Protein AF-A0A6P7GPE1-F1 (afdb_monomer_lite)

InterPro domains:
  IPR027389 Beta-1,4-mannosyltransferase Bre-3/Egh [PTHR16779] (2-196)

Sequence (212 aa):
MISGTVKHVIHCVCLIGLIVLSQMFMVVPDNFTEDWTECDTARLIIFWIAKLATFGTIPQLSFIFLGMLLYNSFSENVAPKGPFPLAPFICFRVVTRGDFPQLVQNTVKRNLETCLSAGLKSFCFDIVTDKLINITPSGQVRETVVPSTYKTKTGVLYKGRALQYCLEEDVNFLEDDTWIVHLDEETVLTESSINGKYKNIIRGLSRNFVTF

Secondary structure (DSSP, 8-state):
---HHHHHHHHHHHHHHHHHHHHHHT---S-----GGG--HHHHHHHHHHHHHHHTHHHHHHHHHHHHHH-----------S-GGGPPPEEEEEEE-SS-HHHHHHHHHHHHHHHHHTT--SEEEEEEESS------BTTEEEEE--TT---TT---HHHHHHHHTTSTTT----TTPEEEEEETT----HHHHHHHHHHHHTT---S-EE-

Structure (mmCIF, N/CA/C/O backbone):
data_AF-A0A6P7GPE1-F1
#
_entry.id   AF-A0A6P7GPE1-F1
#
loop_
_atom_site.group_PDB
_atom_site.id
_atom_site.type_symbol
_atom_site.label_atom_id
_atom_site.label_alt_id
_atom_site.label_comp_id
_atom_site.label_asym_id
_atom_site.label_entity_id
_atom_site.label_seq_id
_atom_site.pdbx_PDB_ins_code
_atom_site.Cartn_x
_atom_site.Cartn_y
_atom_site.Cartn_z
_atom_site.occupancy
_atom_site.B_iso_or_equiv
_atom_site.auth_seq_id
_atom_site.auth_comp_id
_atom_site.auth_asym_id
_atom_site.auth_atom_id
_atom_site.pdbx_PDB_model_num
ATOM 1 N N . MET A 1 1 ? 1.514 21.024 -16.807 1.00 61.56 1 MET A N 1
ATOM 2 C CA . MET A 1 1 ? 2.116 19.723 -16.432 1.00 61.56 1 MET A CA 1
ATOM 3 C C . MET A 1 1 ? 2.483 18.982 -17.707 1.00 61.56 1 MET A C 1
ATOM 5 O O . MET A 1 1 ? 1.675 18.971 -18.622 1.00 61.56 1 MET A O 1
ATOM 9 N N . ILE A 1 2 ? 3.692 18.423 -17.797 1.00 74.06 2 ILE A N 1
ATOM 10 C CA . ILE A 1 2 ? 4.133 17.633 -18.960 1.00 74.06 2 ILE A CA 1
ATOM 11 C C . ILE A 1 2 ? 3.362 16.302 -18.972 1.00 74.06 2 ILE A C 1
ATOM 13 O O . ILE A 1 2 ? 3.283 15.651 -17.926 1.00 74.06 2 ILE A O 1
ATOM 17 N N . SER A 1 3 ? 2.804 15.921 -20.127 1.00 80.50 3 SER A N 1
ATOM 18 C CA . SER A 1 3 ? 2.063 14.662 -20.313 1.00 80.50 3 SER A CA 1
ATOM 19 C C . SER A 1 3 ? 2.926 13.440 -19.980 1.00 80.50 3 SER A C 1
ATOM 21 O O . SER A 1 3 ? 4.144 13.452 -20.186 1.00 80.50 3 SER A O 1
ATOM 23 N N . GLY A 1 4 ? 2.295 12.374 -19.480 1.00 79.06 4 GLY A N 1
ATOM 24 C CA . GLY A 1 4 ? 2.967 11.113 -19.147 1.00 79.06 4 GLY A CA 1
ATOM 25 C C . GLY A 1 4 ? 3.740 10.527 -20.331 1.00 79.06 4 GLY A C 1
ATOM 26 O O . GLY A 1 4 ? 4.890 10.119 -20.184 1.00 79.06 4 GLY A O 1
ATOM 27 N N . THR A 1 5 ? 3.170 10.612 -21.534 1.00 80.56 5 THR A N 1
ATOM 28 C CA . THR A 1 5 ? 3.813 10.164 -22.779 1.00 80.56 5 THR A CA 1
ATOM 29 C C . THR A 1 5 ? 5.104 10.928 -23.064 1.00 80.56 5 THR A C 1
ATOM 31 O O . THR A 1 5 ? 6.107 10.331 -23.439 1.00 80.56 5 THR A O 1
ATOM 34 N N . VAL A 1 6 ? 5.121 12.243 -22.830 1.00 84.38 6 VAL A N 1
ATOM 35 C CA . VAL A 1 6 ? 6.317 13.071 -23.056 1.00 84.38 6 VAL A CA 1
ATOM 36 C C . VAL A 1 6 ? 7.413 12.727 -22.045 1.00 84.38 6 VAL A C 1
ATOM 38 O O . VAL A 1 6 ? 8.576 12.618 -22.421 1.00 84.38 6 VAL A O 1
ATOM 41 N N . LYS A 1 7 ? 7.056 12.483 -20.777 1.00 84.69 7 LYS A N 1
ATOM 42 C CA . LYS A 1 7 ? 8.015 12.026 -19.754 1.00 84.69 7 LYS A CA 1
ATOM 43 C C . LYS A 1 7 ? 8.623 10.670 -20.108 1.00 84.69 7 LYS A C 1
ATOM 45 O O . LYS A 1 7 ? 9.827 10.489 -19.960 1.00 84.69 7 LYS A O 1
ATOM 50 N N . HIS A 1 8 ? 7.803 9.751 -20.613 1.00 84.62 8 HIS A N 1
ATOM 51 C CA . HIS A 1 8 ? 8.259 8.443 -21.066 1.00 84.62 8 HIS A CA 1
ATOM 52 C C . HIS A 1 8 ? 9.228 8.551 -22.249 1.00 84.62 8 HIS A C 1
ATOM 54 O O . HIS A 1 8 ? 10.311 7.979 -22.197 1.00 84.62 8 HIS A O 1
ATOM 60 N N . VAL A 1 9 ? 8.901 9.362 -23.261 1.00 86.62 9 VAL A N 1
ATOM 61 C CA . VAL A 1 9 ? 9.796 9.607 -24.405 1.00 86.62 9 VAL A CA 1
ATOM 62 C C . VAL A 1 9 ? 11.136 10.184 -23.943 1.00 86.62 9 VAL A C 1
ATOM 64 O O . VAL A 1 9 ? 12.180 9.692 -24.361 1.00 86.62 9 VAL A O 1
ATOM 67 N N . ILE A 1 10 ? 11.128 11.170 -23.039 1.00 87.75 10 ILE A N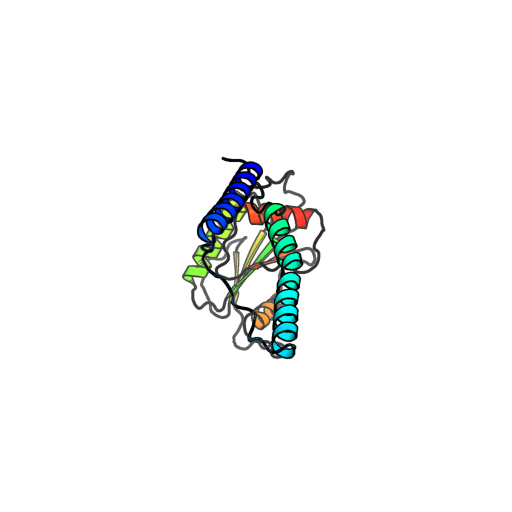 1
ATOM 68 C CA . ILE A 1 10 ? 12.362 11.738 -22.471 1.00 87.75 10 ILE A CA 1
ATOM 69 C C . ILE A 1 10 ? 13.174 10.657 -21.745 1.00 87.75 10 ILE A C 1
ATOM 71 O O . ILE A 1 10 ? 14.375 10.546 -21.973 1.00 87.75 10 ILE A O 1
ATOM 75 N N . HIS A 1 11 ? 12.529 9.827 -20.920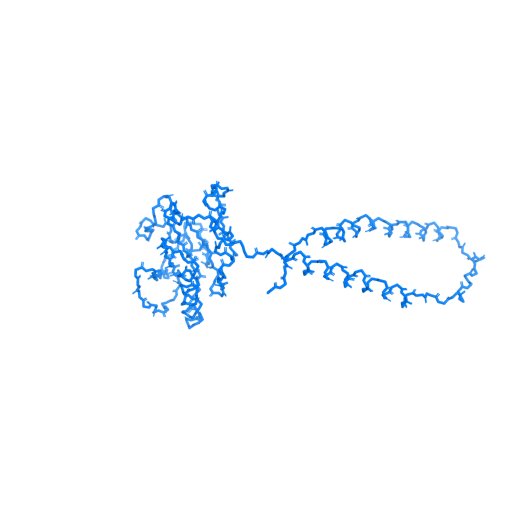 1.00 85.38 11 HIS A N 1
ATOM 76 C CA . HIS A 1 11 ? 13.185 8.719 -20.223 1.00 85.38 11 HIS A CA 1
ATOM 77 C C . HIS A 1 11 ? 13.844 7.730 -21.200 1.00 85.38 11 HIS A C 1
ATOM 79 O O . HIS A 1 11 ? 15.012 7.383 -21.026 1.00 85.38 11 HIS A O 1
ATOM 85 N N . CYS A 1 12 ? 13.136 7.323 -22.258 1.00 86.50 12 CYS A N 1
ATOM 86 C CA . CYS A 1 12 ? 13.673 6.443 -23.298 1.00 86.50 12 CYS A CA 1
ATOM 87 C C . CYS A 1 12 ? 14.873 7.072 -24.022 1.00 86.50 12 CYS A C 1
ATOM 89 O O . CYS A 1 12 ? 15.888 6.405 -24.212 1.00 86.50 12 CYS A O 1
ATOM 91 N N . VAL A 1 13 ? 14.790 8.358 -24.383 1.00 88.25 13 VAL A N 1
ATOM 92 C CA . VAL A 1 13 ? 15.887 9.089 -25.041 1.00 88.25 13 VAL A CA 1
ATOM 93 C C . VAL A 1 13 ? 17.116 9.181 -24.132 1.00 88.25 13 VAL A C 1
ATOM 95 O O . VAL A 1 13 ? 18.227 8.914 -24.587 1.00 88.25 13 VAL A O 1
ATOM 98 N N . CYS A 1 14 ? 16.939 9.489 -22.845 1.00 85.69 14 CYS A N 1
ATOM 99 C CA . CYS A 1 14 ? 18.036 9.522 -21.876 1.00 85.69 14 CYS A CA 1
ATOM 100 C C . CYS A 1 14 ? 18.690 8.146 -21.688 1.00 85.69 14 CYS A C 1
ATOM 102 O O . CYS A 1 14 ? 19.916 8.061 -21.647 1.00 85.69 14 CYS A O 1
ATOM 104 N N . LEU A 1 15 ? 17.895 7.072 -21.608 1.00 82.81 15 LEU A N 1
ATOM 105 C CA . LEU A 1 15 ? 18.404 5.706 -21.476 1.00 82.81 15 LEU A CA 1
ATOM 106 C C . LEU A 1 15 ? 19.235 5.294 -22.699 1.00 82.81 15 LEU A C 1
ATOM 108 O O . LEU A 1 15 ? 20.341 4.781 -22.544 1.00 82.81 15 LEU A O 1
ATOM 112 N N . ILE A 1 16 ? 18.736 5.562 -23.910 1.00 84.56 16 ILE A N 1
ATOM 113 C CA . ILE A 1 16 ? 19.471 5.299 -25.156 1.00 84.56 16 ILE A CA 1
ATOM 114 C C . ILE A 1 16 ? 20.762 6.126 -25.197 1.00 84.56 16 ILE A C 1
ATOM 116 O O . ILE A 1 16 ? 21.820 5.589 -25.515 1.00 84.56 16 ILE A O 1
ATOM 120 N N . GLY A 1 17 ? 20.704 7.405 -24.817 1.00 83.75 17 GLY A N 1
ATOM 121 C CA . GLY A 1 17 ? 21.880 8.274 -24.746 1.00 83.75 17 GLY A CA 1
ATOM 122 C C . GLY A 1 17 ? 22.952 7.762 -23.779 1.00 83.75 17 GLY A C 1
ATOM 123 O O . GLY A 1 17 ? 24.130 7.753 -24.128 1.00 83.75 17 GLY A O 1
ATOM 124 N N . LEU A 1 18 ? 22.557 7.272 -22.598 1.00 81.12 18 LEU A N 1
ATOM 125 C CA . LEU A 1 18 ? 23.473 6.672 -21.622 1.00 81.12 18 LEU A CA 1
ATOM 126 C C . LEU A 1 18 ? 24.144 5.403 -22.168 1.00 81.12 18 LEU A C 1
ATOM 128 O O . LEU A 1 18 ? 25.337 5.198 -21.945 1.00 81.12 18 LEU A O 1
ATOM 132 N N . ILE A 1 19 ? 23.394 4.567 -22.895 1.00 80.75 19 ILE A N 1
ATOM 133 C CA . ILE A 1 19 ? 23.932 3.365 -23.545 1.00 80.75 19 ILE A CA 1
ATOM 134 C C . ILE A 1 19 ? 24.941 3.751 -24.629 1.00 80.75 19 ILE A C 1
ATOM 136 O O . ILE A 1 19 ? 26.033 3.198 -24.665 1.00 80.75 19 ILE A O 1
ATOM 140 N N . VAL A 1 20 ? 24.625 4.722 -25.489 1.00 80.94 20 VAL A N 1
ATOM 141 C CA . VAL A 1 20 ? 25.562 5.186 -26.527 1.00 80.94 20 VAL A CA 1
ATOM 142 C C . VAL A 1 20 ? 26.833 5.759 -25.897 1.00 80.94 20 VAL A C 1
ATOM 144 O O . VAL A 1 20 ? 27.935 5.417 -26.321 1.00 80.94 20 VAL A O 1
ATOM 147 N N . LEU A 1 21 ? 26.696 6.570 -24.845 1.00 78.88 21 LEU A N 1
ATOM 148 C CA . LEU A 1 21 ? 27.832 7.142 -24.126 1.00 78.88 21 LEU A CA 1
ATOM 149 C C . LEU A 1 21 ? 28.728 6.052 -23.523 1.00 78.88 21 LEU A C 1
ATOM 151 O O . LEU A 1 21 ? 29.945 6.116 -23.673 1.00 78.88 21 LEU A O 1
ATOM 155 N N . SER A 1 22 ? 28.150 5.031 -22.881 1.00 74.00 22 SER A N 1
ATOM 156 C CA . SER A 1 22 ? 28.932 3.940 -22.287 1.00 74.00 22 SER A CA 1
ATOM 157 C C . SER A 1 22 ? 29.669 3.100 -23.334 1.00 74.00 22 SER A C 1
ATOM 159 O O . SER A 1 22 ? 30.803 2.695 -23.083 1.00 74.00 22 SER A O 1
ATOM 161 N N . GLN A 1 23 ? 29.092 2.909 -24.527 1.00 74.19 23 GLN A N 1
ATOM 162 C CA . GLN A 1 23 ? 29.771 2.248 -25.648 1.00 74.19 23 GLN A CA 1
ATOM 163 C C . GLN A 1 23 ? 30.963 3.065 -26.166 1.00 74.19 23 GLN A C 1
ATOM 165 O O . GLN A 1 23 ? 32.010 2.492 -26.453 1.00 74.19 23 GLN A O 1
ATOM 170 N N . MET A 1 24 ? 30.856 4.398 -26.221 1.00 69.81 24 MET A N 1
ATOM 171 C CA . MET A 1 24 ? 31.977 5.259 -26.629 1.00 69.81 24 MET A CA 1
ATOM 172 C C . MET A 1 24 ? 33.166 5.197 -25.659 1.00 69.81 24 MET A C 1
ATOM 174 O O . MET A 1 24 ? 34.308 5.327 -26.090 1.00 69.81 24 MET A O 1
ATOM 178 N N . PHE A 1 25 ? 32.920 4.968 -24.365 1.00 65.50 25 PHE A N 1
ATOM 179 C CA . PHE A 1 25 ? 33.979 4.775 -23.363 1.00 65.50 25 PHE A CA 1
ATOM 180 C C . PHE A 1 25 ? 34.545 3.345 -23.327 1.00 65.50 25 PHE A C 1
ATOM 182 O O . PHE A 1 25 ? 35.626 3.140 -22.783 1.00 65.50 25 PHE A O 1
ATOM 189 N N . MET A 1 26 ? 33.844 2.368 -23.909 1.00 59.62 26 MET A N 1
ATOM 190 C CA . MET A 1 26 ? 34.246 0.954 -23.978 1.00 59.62 26 MET A CA 1
ATOM 191 C C . MET A 1 26 ? 35.057 0.607 -25.239 1.00 59.62 26 MET A C 1
ATOM 193 O O . MET A 1 26 ? 35.279 -0.571 -25.516 1.00 59.62 26 MET A O 1
ATOM 197 N N . VAL A 1 27 ? 35.522 1.602 -26.003 1.00 61.62 27 VAL A N 1
ATOM 198 C CA . VAL A 1 27 ? 36.424 1.375 -27.142 1.00 61.62 27 VAL A CA 1
ATOM 199 C C . VAL A 1 27 ? 37.759 0.845 -26.617 1.00 61.62 27 VAL A C 1
ATOM 201 O O . VAL A 1 27 ? 38.579 1.581 -26.068 1.00 61.62 27 VAL A O 1
ATOM 204 N N . VAL A 1 28 ? 37.949 -0.464 -26.760 1.00 58.03 28 VAL A N 1
ATOM 205 C CA . VAL A 1 28 ? 39.207 -1.151 -26.467 1.00 58.03 28 VAL A CA 1
ATOM 206 C C . VAL A 1 28 ? 40.258 -0.656 -27.470 1.00 58.03 28 VAL A C 1
ATOM 208 O O . VAL A 1 28 ? 39.977 -0.655 -28.667 1.00 58.03 28 VAL A O 1
ATOM 211 N N . PRO A 1 29 ? 41.454 -0.224 -27.032 1.00 61.62 29 PRO A N 1
ATOM 212 C CA . PRO A 1 29 ? 42.538 0.113 -27.949 1.00 61.62 29 PRO A CA 1
ATOM 213 C C . PRO A 1 29 ? 42.917 -1.101 -28.813 1.00 61.62 29 PRO A C 1
ATOM 215 O O . PRO A 1 29 ? 43.158 -2.176 -28.265 1.00 61.62 29 PRO A O 1
ATOM 218 N N . ASP A 1 30 ? 43.055 -0.914 -30.129 1.00 60.25 30 ASP A N 1
ATOM 219 C CA . ASP A 1 30 ? 43.387 -1.944 -31.142 1.00 60.25 30 ASP A CA 1
ATOM 220 C C . ASP A 1 30 ? 44.758 -2.641 -30.953 1.00 60.25 30 ASP A C 1
ATOM 222 O O . ASP A 1 30 ? 45.192 -3.438 -31.782 1.00 60.25 30 ASP A O 1
ATOM 226 N N . ASN A 1 31 ? 45.468 -2.374 -29.856 1.00 56.84 31 ASN A N 1
ATOM 227 C CA . ASN A 1 31 ? 46.859 -2.783 -29.654 1.00 56.84 31 ASN A CA 1
ATOM 228 C C . ASN A 1 31 ? 47.015 -4.171 -29.009 1.00 56.84 31 ASN A C 1
ATOM 230 O O . ASN A 1 31 ? 48.078 -4.478 -28.471 1.00 56.84 31 ASN A O 1
ATOM 234 N N . PHE A 1 32 ? 45.979 -5.010 -29.035 1.00 54.84 32 PHE A N 1
ATOM 235 C CA . PHE A 1 32 ? 46.040 -6.362 -28.485 1.00 54.84 32 PHE A CA 1
ATOM 236 C C . PHE A 1 32 ? 46.228 -7.382 -29.615 1.00 54.84 32 PHE A C 1
ATOM 238 O O . PHE A 1 32 ? 45.277 -7.945 -30.150 1.00 54.84 32 PHE A O 1
ATOM 245 N N . THR A 1 33 ? 47.481 -7.609 -30.008 1.00 59.28 33 THR A N 1
ATOM 246 C CA . THR A 1 33 ? 47.850 -8.747 -30.856 1.00 59.28 33 THR A CA 1
ATOM 247 C C . THR A 1 33 ? 47.986 -9.981 -29.967 1.00 59.28 33 THR A C 1
ATOM 249 O O . THR A 1 33 ? 49.023 -10.178 -29.334 1.00 59.28 33 THR A O 1
ATOM 252 N N . GLU A 1 34 ? 46.927 -10.785 -29.869 1.00 60.03 34 GLU A N 1
ATOM 253 C CA . GLU A 1 34 ? 47.007 -12.111 -29.244 1.00 60.03 34 GLU A CA 1
ATOM 254 C C . GLU A 1 34 ? 47.863 -13.029 -30.127 1.00 60.03 34 GLU A C 1
ATOM 256 O O . GLU A 1 34 ? 47.528 -13.290 -31.284 1.00 60.03 34 GLU A O 1
ATOM 261 N N . ASP A 1 35 ? 48.991 -13.496 -29.592 1.00 62.47 35 ASP A N 1
ATOM 262 C CA . ASP A 1 35 ? 49.848 -14.485 -30.242 1.00 62.47 35 ASP A CA 1
ATOM 263 C C . ASP A 1 35 ? 49.287 -15.886 -29.937 1.00 62.47 35 ASP A C 1
ATOM 265 O O . ASP A 1 35 ? 49.477 -16.456 -28.863 1.00 62.47 35 ASP A O 1
ATOM 269 N N . TRP A 1 36 ? 48.481 -16.413 -30.860 1.00 60.69 36 TRP A N 1
ATOM 270 C CA . TRP A 1 36 ? 47.692 -17.645 -30.683 1.00 60.69 36 TRP A CA 1
ATOM 271 C C . TRP A 1 36 ? 48.498 -18.942 -30.832 1.00 60.69 36 TRP A C 1
ATOM 273 O O . TRP A 1 36 ? 47.935 -20.037 -30.794 1.00 60.69 36 TRP A O 1
ATOM 283 N N . THR A 1 37 ? 49.807 -18.831 -31.039 1.00 62.50 37 THR A N 1
ATOM 284 C CA . THR A 1 37 ? 50.669 -19.927 -31.492 1.00 62.50 37 THR A CA 1
ATOM 285 C C . THR A 1 37 ? 51.031 -20.937 -30.393 1.00 62.50 37 THR A C 1
ATOM 287 O O . THR A 1 37 ? 51.449 -22.047 -30.713 1.00 62.50 37 THR A O 1
ATOM 290 N N . GLU A 1 38 ? 50.780 -20.622 -29.115 1.00 64.31 38 GLU A N 1
ATOM 291 C CA . GLU A 1 38 ? 51.135 -21.474 -27.961 1.00 64.31 38 GLU A CA 1
ATOM 292 C C . GLU A 1 38 ? 49.938 -22.144 -27.248 1.00 64.31 38 GLU A C 1
ATOM 294 O O . GLU A 1 38 ? 50.106 -22.812 -26.223 1.00 64.31 38 GLU A O 1
ATOM 299 N N . CYS A 1 39 ? 48.705 -21.986 -27.744 1.00 62.56 39 CYS A N 1
ATOM 300 C CA . CYS A 1 39 ? 47.517 -22.460 -27.024 1.00 62.56 39 CYS A CA 1
ATOM 301 C C . CYS A 1 39 ? 47.152 -23.927 -27.314 1.00 62.56 39 CYS A C 1
ATOM 303 O O . CYS A 1 39 ? 46.840 -24.308 -28.439 1.00 62.56 39 CYS A O 1
ATOM 305 N N . ASP A 1 40 ? 47.089 -24.736 -26.252 1.00 77.94 40 ASP A N 1
ATOM 306 C CA . ASP A 1 40 ? 46.553 -26.101 -26.272 1.00 77.94 40 ASP A CA 1
ATOM 307 C C . ASP A 1 40 ? 45.087 -26.131 -26.760 1.00 77.94 40 ASP A C 1
ATOM 309 O O . ASP A 1 40 ? 44.240 -25.348 -26.316 1.00 77.94 40 ASP A O 1
ATOM 313 N N . TH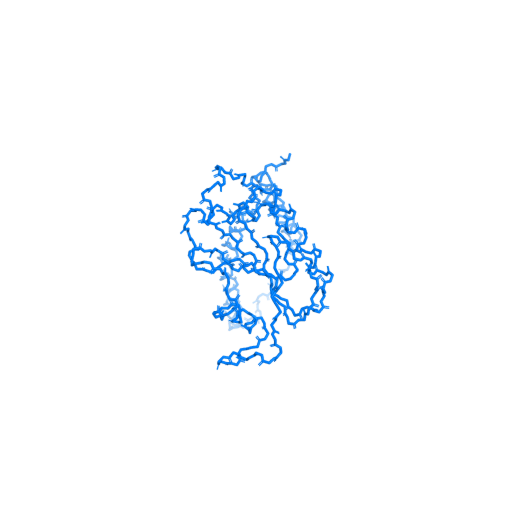R A 1 41 ? 44.770 -27.070 -27.659 1.00 80.38 41 THR A N 1
ATOM 314 C CA . THR A 1 41 ? 43.475 -27.160 -28.362 1.00 80.38 41 THR A CA 1
ATOM 315 C C . THR A 1 41 ? 42.304 -27.297 -27.385 1.00 80.38 41 THR A C 1
ATOM 317 O O . THR A 1 41 ? 41.238 -26.715 -27.594 1.00 80.38 41 THR A O 1
ATOM 320 N N . ALA A 1 42 ? 42.501 -28.012 -26.273 1.00 81.69 42 ALA A N 1
ATOM 321 C CA . ALA A 1 42 ? 41.474 -28.188 -25.248 1.00 81.69 42 ALA A CA 1
ATOM 322 C C . ALA A 1 42 ? 41.104 -26.866 -24.553 1.00 81.69 42 ALA A C 1
ATOM 324 O O . ALA A 1 42 ? 39.924 -26.592 -24.318 1.00 81.69 42 ALA A O 1
ATOM 325 N N . ARG A 1 43 ? 42.094 -26.009 -24.271 1.00 74.44 43 ARG A N 1
ATOM 326 C CA . ARG A 1 43 ? 41.868 -24.686 -23.666 1.00 74.44 43 ARG A CA 1
ATOM 327 C C . ARG A 1 43 ? 41.111 -23.767 -24.617 1.00 74.44 43 ARG A C 1
ATOM 329 O O . ARG A 1 43 ? 40.213 -23.055 -24.175 1.00 74.44 43 ARG A O 1
ATOM 336 N N . LEU A 1 44 ? 41.416 -23.841 -25.914 1.00 79.62 44 LEU A N 1
ATOM 337 C CA . LEU A 1 44 ? 40.715 -23.081 -26.947 1.00 79.62 44 LEU A CA 1
ATOM 338 C C . LEU A 1 44 ? 39.226 -23.461 -27.002 1.00 79.62 44 LEU A C 1
ATOM 340 O O . LEU A 1 44 ? 38.363 -22.587 -27.003 1.00 79.62 44 LEU A O 1
ATOM 344 N N . ILE A 1 45 ? 38.911 -24.759 -26.977 1.00 83.62 45 ILE A N 1
ATOM 345 C CA . ILE A 1 45 ? 37.523 -25.250 -26.989 1.00 83.62 45 ILE A CA 1
ATOM 346 C C . ILE A 1 45 ? 36.760 -24.773 -25.745 1.00 83.62 45 ILE A C 1
ATOM 348 O O . ILE A 1 45 ? 35.650 -24.254 -25.869 1.00 83.62 45 ILE A O 1
ATOM 352 N N . ILE A 1 46 ? 37.356 -24.893 -24.553 1.00 81.44 46 ILE A N 1
ATOM 353 C CA . ILE A 1 46 ? 36.743 -24.427 -23.297 1.00 81.44 46 ILE A CA 1
ATOM 354 C C . ILE A 1 46 ? 36.486 -22.916 -23.346 1.00 81.44 46 ILE A C 1
ATOM 356 O O . ILE A 1 46 ? 35.403 -22.462 -22.974 1.00 81.44 46 ILE A O 1
ATOM 360 N N . PHE A 1 47 ? 37.447 -22.139 -23.849 1.00 77.31 47 PHE A N 1
ATOM 361 C CA . PHE A 1 47 ? 37.310 -20.695 -24.016 1.00 77.31 47 PHE A CA 1
ATOM 362 C C . PHE A 1 47 ? 36.161 -20.323 -24.965 1.00 77.31 47 PHE A C 1
ATOM 364 O O . PHE A 1 47 ? 35.355 -19.450 -24.641 1.00 77.31 47 PHE A O 1
ATOM 371 N N . TRP A 1 48 ? 36.028 -21.010 -26.103 1.00 78.44 48 TRP A N 1
ATOM 372 C CA . TRP A 1 48 ? 34.936 -20.771 -27.051 1.00 78.44 48 TRP A CA 1
ATOM 373 C C . TRP A 1 48 ? 33.565 -21.153 -26.490 1.00 78.44 48 TRP A C 1
ATOM 375 O O . TRP A 1 48 ? 32.601 -20.424 -26.712 1.00 78.44 48 TRP A O 1
ATOM 385 N N . ILE A 1 49 ? 33.468 -22.236 -25.714 1.00 82.62 49 ILE A N 1
ATOM 386 C CA . ILE A 1 49 ? 32.228 -22.610 -25.016 1.00 82.62 49 ILE A CA 1
ATOM 387 C C . ILE A 1 49 ? 31.862 -21.554 -23.965 1.00 82.62 49 ILE A C 1
ATOM 389 O O . ILE A 1 49 ? 30.709 -21.126 -23.902 1.00 82.62 49 ILE A O 1
ATOM 393 N N . ALA A 1 50 ? 32.836 -21.082 -23.180 1.00 74.25 50 ALA A N 1
ATOM 394 C CA . ALA A 1 50 ? 32.625 -20.015 -22.204 1.00 74.25 50 ALA A CA 1
ATOM 395 C C . ALA A 1 50 ? 32.183 -18.702 -22.877 1.00 74.25 50 ALA A C 1
ATOM 397 O O . ALA A 1 50 ? 31.261 -18.049 -22.390 1.00 74.25 50 ALA A O 1
ATOM 398 N N . LYS A 1 51 ? 32.765 -18.347 -24.033 1.00 75.50 51 LYS A N 1
ATOM 399 C CA . LYS A 1 51 ? 32.299 -17.219 -24.857 1.00 75.50 51 LYS A CA 1
ATOM 400 C C . LYS A 1 51 ? 30.902 -17.446 -25.426 1.00 75.50 51 LYS A C 1
ATOM 402 O O . LYS A 1 51 ? 30.121 -16.510 -25.470 1.00 75.50 51 LYS A O 1
ATOM 407 N N . LEU A 1 52 ? 30.550 -18.658 -25.849 1.00 75.88 52 LEU A N 1
ATOM 408 C CA . LEU A 1 52 ? 29.208 -18.935 -26.367 1.00 75.88 52 LEU A CA 1
ATOM 409 C C . LEU A 1 52 ? 28.141 -18.813 -25.268 1.00 75.88 52 LEU A C 1
ATOM 411 O O . LEU A 1 52 ? 27.050 -18.302 -25.517 1.00 75.88 52 LEU A O 1
ATOM 415 N N . ALA A 1 53 ? 28.471 -19.214 -24.037 1.00 74.75 53 ALA A N 1
ATOM 416 C CA . ALA A 1 53 ? 27.579 -19.098 -22.887 1.00 74.75 53 ALA A CA 1
ATOM 417 C C . ALA A 1 53 ? 27.195 -17.640 -22.574 1.00 74.75 53 ALA A C 1
ATOM 419 O O . ALA A 1 53 ? 26.069 -17.387 -22.143 1.00 74.75 53 ALA A O 1
ATOM 420 N N . THR A 1 54 ? 28.070 -16.662 -22.849 1.00 72.75 54 THR A N 1
ATOM 421 C CA . THR A 1 54 ? 27.736 -15.242 -22.644 1.00 72.75 54 THR A CA 1
ATOM 422 C C . THR A 1 54 ? 26.688 -14.738 -23.639 1.00 72.75 54 THR A C 1
ATOM 424 O O . THR A 1 54 ? 25.846 -13.927 -23.251 1.00 72.75 54 THR A O 1
ATOM 427 N N . PHE A 1 55 ? 26.624 -15.276 -24.865 1.00 76.88 55 PHE A N 1
ATOM 428 C CA . PHE A 1 55 ? 25.554 -14.950 -25.823 1.00 76.88 55 PHE A CA 1
ATOM 429 C C . PHE A 1 55 ? 24.161 -15.376 -25.333 1.00 76.88 55 PHE A C 1
ATOM 431 O O . PHE A 1 55 ? 23.172 -14.740 -25.696 1.00 76.88 55 PHE A O 1
ATOM 438 N N . GLY A 1 56 ? 24.065 -16.380 -24.452 1.00 77.19 56 GLY A N 1
ATOM 439 C CA . GLY A 1 56 ? 22.798 -16.795 -23.837 1.00 77.19 56 GLY A CA 1
ATOM 440 C C . GLY A 1 56 ? 22.124 -15.696 -23.003 1.00 77.19 56 GLY A C 1
ATOM 441 O O . GLY A 1 56 ? 20.907 -15.706 -22.838 1.00 77.19 56 GLY A O 1
ATOM 442 N N . THR A 1 57 ? 22.890 -14.706 -22.531 1.00 79.69 57 THR A N 1
ATOM 443 C CA . THR A 1 57 ? 22.360 -13.554 -21.778 1.00 79.69 57 THR A CA 1
ATOM 444 C C . THR A 1 57 ? 21.755 -12.467 -22.668 1.00 79.69 57 THR A C 1
ATOM 446 O O . THR A 1 57 ? 20.954 -11.660 -22.192 1.00 79.69 57 THR A O 1
ATOM 449 N N . ILE A 1 58 ? 22.070 -12.452 -23.968 1.00 82.06 58 ILE A N 1
ATOM 450 C CA . ILE A 1 58 ? 21.625 -11.398 -24.890 1.00 82.06 58 ILE A CA 1
ATOM 451 C C . ILE A 1 58 ? 20.102 -11.391 -25.065 1.00 82.06 58 ILE A C 1
ATOM 453 O O . ILE A 1 58 ? 19.523 -10.309 -24.953 1.00 82.06 58 ILE A O 1
ATOM 457 N N . PRO A 1 59 ? 19.408 -12.529 -25.281 1.00 84.62 59 PRO A N 1
ATOM 458 C CA . PRO A 1 59 ? 17.949 -12.534 -25.352 1.00 84.62 59 PRO A CA 1
ATOM 459 C C . PRO A 1 59 ? 17.309 -11.987 -24.071 1.00 84.62 59 PRO A C 1
ATOM 461 O O . PRO A 1 59 ? 16.446 -11.117 -24.144 1.00 84.62 59 PRO A O 1
ATOM 464 N N . GLN A 1 60 ? 17.780 -12.424 -22.897 1.00 83.00 60 GLN A N 1
ATOM 465 C CA . GLN A 1 60 ? 17.274 -11.958 -21.602 1.00 83.00 60 GLN A CA 1
ATOM 466 C C . GLN A 1 60 ? 17.433 -10.440 -21.439 1.00 83.00 60 GLN A C 1
ATOM 468 O O . GLN A 1 60 ? 16.470 -9.755 -21.094 1.00 83.00 60 GLN A O 1
ATOM 473 N N . LEU A 1 61 ? 18.620 -9.903 -21.729 1.00 85.75 61 LEU A N 1
ATOM 474 C CA . LEU A 1 61 ? 18.883 -8.465 -21.650 1.00 85.75 61 LEU A CA 1
ATOM 475 C C . LEU A 1 61 ? 18.045 -7.682 -22.667 1.00 85.75 61 LEU A C 1
ATOM 477 O O . LEU A 1 61 ? 17.518 -6.622 -22.337 1.00 85.75 61 LEU A O 1
ATOM 481 N N . SER A 1 62 ? 17.856 -8.232 -23.868 1.00 85.25 62 SER A N 1
ATOM 482 C CA . SER A 1 62 ? 17.047 -7.619 -24.926 1.00 85.25 62 SER A CA 1
ATOM 483 C C . SER A 1 62 ? 15.577 -7.506 -24.525 1.00 85.25 62 SER A C 1
ATOM 485 O O . SER A 1 62 ? 14.975 -6.450 -24.699 1.00 85.25 62 SER A O 1
ATOM 487 N N . PHE A 1 63 ? 14.999 -8.560 -23.940 1.00 89.31 63 PHE A N 1
ATOM 488 C CA . PHE A 1 63 ? 13.612 -8.538 -23.473 1.00 89.31 63 PHE A CA 1
ATOM 489 C C . PHE A 1 63 ? 13.413 -7.634 -22.255 1.00 89.31 63 PHE A C 1
ATOM 491 O O . PHE A 1 63 ? 12.406 -6.931 -22.193 1.00 89.31 63 PHE A O 1
ATOM 498 N N . ILE A 1 64 ? 14.365 -7.592 -21.315 1.00 86.38 64 ILE A N 1
ATOM 499 C CA . ILE A 1 64 ? 14.317 -6.652 -20.182 1.00 86.38 64 ILE A CA 1
ATOM 500 C C . ILE A 1 64 ? 14.384 -5.208 -20.689 1.00 86.38 64 ILE A C 1
ATOM 502 O O . ILE A 1 64 ? 13.576 -4.372 -20.287 1.00 86.38 64 ILE A O 1
ATOM 506 N N . PHE A 1 65 ? 15.307 -4.917 -21.607 1.00 85.44 65 PHE A N 1
ATOM 507 C CA . PHE A 1 65 ? 15.450 -3.594 -22.208 1.00 85.44 65 PHE A CA 1
ATOM 508 C C . PHE A 1 65 ? 14.196 -3.174 -22.979 1.00 85.44 65 PHE A C 1
ATOM 510 O O . PHE A 1 65 ? 13.669 -2.084 -22.757 1.00 85.44 65 PHE A O 1
ATOM 517 N N . LEU A 1 66 ? 13.669 -4.061 -23.827 1.00 89.19 66 LEU A N 1
ATOM 518 C CA . LEU A 1 66 ? 12.423 -3.827 -24.546 1.00 89.19 66 LEU A CA 1
ATOM 519 C C . LEU A 1 66 ? 11.258 -3.608 -23.573 1.00 89.19 66 LEU A C 1
ATOM 521 O O . LEU A 1 66 ? 10.463 -2.697 -23.770 1.00 89.19 66 LEU A O 1
ATOM 525 N N . GLY A 1 67 ? 11.189 -4.378 -22.486 1.00 86.69 67 GLY A N 1
ATOM 526 C CA . GLY A 1 67 ? 10.208 -4.186 -21.421 1.00 86.69 67 GLY A CA 1
ATOM 527 C C . GLY A 1 67 ? 10.283 -2.792 -20.796 1.00 86.69 67 GLY A C 1
ATOM 528 O O . GLY A 1 67 ? 9.257 -2.133 -20.667 1.00 86.69 67 GLY A O 1
ATOM 529 N N . MET A 1 68 ? 11.483 -2.301 -20.475 1.00 82.94 68 MET A N 1
ATOM 530 C CA . MET A 1 68 ? 11.672 -0.944 -19.941 1.00 82.94 68 MET A CA 1
ATOM 531 C C . MET A 1 68 ? 11.307 0.154 -20.947 1.00 82.94 68 MET A C 1
ATOM 533 O O . MET A 1 68 ? 10.802 1.201 -20.548 1.00 82.94 68 MET A O 1
ATOM 537 N N . LEU A 1 69 ? 11.551 -0.074 -22.241 1.00 83.06 69 LEU A N 1
ATOM 538 C CA . LEU A 1 69 ? 11.167 0.863 -23.297 1.00 83.06 69 LEU A CA 1
ATOM 539 C C . LEU A 1 69 ? 9.662 0.882 -23.554 1.00 83.06 69 LEU A C 1
ATOM 541 O O . LEU A 1 69 ? 9.126 1.935 -23.860 1.00 83.06 69 LEU A O 1
ATOM 545 N N . LEU A 1 70 ? 8.985 -0.262 -23.465 1.00 83.56 70 LEU A N 1
ATOM 546 C CA . LEU A 1 70 ? 7.550 -0.358 -23.735 1.00 83.56 70 LEU A CA 1
ATOM 547 C C . LEU A 1 70 ? 6.697 -0.018 -22.505 1.00 83.56 70 LEU A C 1
ATOM 549 O O . LEU A 1 70 ? 5.538 0.378 -22.643 1.00 83.56 70 LEU A O 1
ATOM 553 N N . TYR A 1 71 ? 7.241 -0.178 -21.297 1.00 81.88 71 TYR A N 1
ATOM 554 C CA . TYR A 1 71 ? 6.517 0.095 -20.064 1.00 81.88 71 TYR A CA 1
ATOM 555 C C . TYR A 1 71 ? 6.487 1.594 -19.754 1.00 81.88 71 TYR A C 1
ATOM 557 O O . TYR A 1 71 ? 7.452 2.186 -19.263 1.00 81.88 71 TYR A O 1
ATOM 565 N N . ASN A 1 72 ? 5.333 2.215 -19.992 1.00 77.81 72 ASN A N 1
ATOM 566 C CA . ASN A 1 72 ? 5.091 3.587 -19.571 1.00 77.81 72 ASN A CA 1
ATOM 567 C C . ASN A 1 72 ? 4.754 3.643 -18.070 1.00 77.81 72 ASN A C 1
ATOM 569 O O . ASN A 1 72 ? 3.599 3.504 -17.669 1.00 77.81 72 ASN A O 1
ATOM 573 N N . SER A 1 73 ? 5.769 3.893 -17.241 1.00 70.81 73 SER A N 1
ATOM 574 C CA . SER A 1 73 ? 5.618 4.111 -15.795 1.00 70.81 73 SER A CA 1
ATOM 575 C C . SER A 1 73 ? 4.947 5.446 -15.440 1.00 70.81 73 SER A C 1
ATOM 577 O O . SER A 1 73 ? 4.514 5.645 -14.305 1.00 70.81 73 SER A O 1
ATOM 579 N N . PHE A 1 74 ? 4.815 6.360 -16.402 1.00 67.38 74 PHE A N 1
ATOM 580 C CA . PHE A 1 74 ? 4.221 7.678 -16.217 1.00 67.38 74 PHE A CA 1
ATOM 581 C C . PHE A 1 74 ? 2.733 7.642 -16.579 1.00 67.38 74 PHE A C 1
ATOM 583 O O . PHE A 1 74 ? 2.288 8.298 -17.523 1.00 67.38 74 PHE A O 1
ATOM 590 N N . SER A 1 75 ? 1.946 6.871 -15.823 1.00 61.91 75 SER A N 1
ATOM 591 C CA . SER A 1 75 ? 0.487 6.925 -15.946 1.00 61.91 75 SER A CA 1
ATOM 592 C C . SER A 1 75 ? -0.003 8.307 -15.521 1.00 61.91 75 SER A C 1
ATOM 594 O O . SER A 1 75 ? 0.281 8.769 -14.415 1.00 61.91 75 SER A O 1
ATOM 596 N N . GLU A 1 76 ? -0.763 8.970 -16.388 1.00 62.94 76 GLU A N 1
ATOM 597 C CA . GLU A 1 76 ? -1.461 10.194 -16.009 1.00 62.94 76 GLU A CA 1
ATOM 598 C C . GLU A 1 76 ? -2.512 9.887 -14.939 1.00 62.94 76 GLU A C 1
ATOM 600 O O . GLU A 1 76 ? -3.109 8.804 -14.919 1.00 62.94 76 GLU A O 1
ATOM 605 N N . ASN A 1 77 ? -2.719 10.845 -14.032 1.00 57.12 77 ASN A N 1
ATOM 606 C CA . ASN A 1 77 ? -3.747 10.762 -13.005 1.00 57.12 77 ASN A CA 1
ATOM 607 C C . ASN A 1 77 ? -5.099 10.608 -13.695 1.00 57.12 77 ASN A C 1
ATOM 609 O O . ASN A 1 77 ? -5.611 11.542 -14.312 1.00 57.12 77 ASN A O 1
ATOM 613 N N . VAL A 1 78 ? -5.669 9.409 -13.616 1.00 58.44 78 VAL A N 1
ATOM 614 C CA . VAL A 1 78 ? -6.994 9.155 -14.166 1.00 58.44 78 VAL A CA 1
ATOM 615 C C . VAL A 1 78 ? -7.984 9.833 -13.235 1.00 58.44 78 VAL A C 1
ATOM 617 O O . VAL A 1 78 ? -8.314 9.291 -12.184 1.00 58.44 78 VAL A O 1
ATOM 620 N N . ALA A 1 79 ? -8.450 11.022 -13.617 1.00 56.69 79 ALA A N 1
ATOM 621 C CA . ALA A 1 79 ? -9.618 11.607 -12.985 1.00 56.69 79 ALA A CA 1
ATOM 622 C C . ALA A 1 79 ? -10.776 10.592 -13.090 1.00 56.69 79 ALA A C 1
ATOM 624 O O . ALA A 1 79 ? -10.997 10.025 -14.172 1.00 56.69 79 ALA A O 1
ATOM 625 N N . PRO A 1 80 ? -11.486 10.306 -11.992 1.00 53.47 80 PRO A N 1
ATOM 626 C CA . PRO A 1 80 ? -12.562 9.332 -11.991 1.00 53.47 80 PRO A CA 1
ATOM 627 C C . PRO A 1 80 ? -13.662 9.804 -12.947 1.00 53.47 80 PRO A C 1
ATOM 629 O O . PRO A 1 80 ? -14.310 10.827 -12.743 1.00 53.47 80 PRO A O 1
ATOM 632 N N . LYS A 1 81 ? -13.848 9.066 -14.047 1.00 46.28 81 LYS A N 1
ATOM 633 C CA . LYS A 1 81 ? -14.937 9.296 -15.000 1.00 46.28 81 LYS A CA 1
ATOM 634 C C . LYS A 1 81 ? -16.212 8.663 -14.447 1.00 46.28 81 LYS A C 1
ATOM 636 O O . LYS A 1 81 ? -16.536 7.535 -14.804 1.00 46.28 81 LYS A O 1
ATOM 641 N N . GLY A 1 82 ? -16.910 9.374 -13.569 1.00 53.47 82 GLY A N 1
ATOM 642 C CA . GLY A 1 82 ? -18.261 9.013 -13.144 1.00 53.47 82 GLY A CA 1
ATOM 643 C C . GLY A 1 82 ? -18.639 9.586 -11.779 1.00 53.47 82 GLY A C 1
ATOM 644 O O . GLY A 1 82 ? -17.760 9.834 -10.955 1.00 53.47 82 GLY A O 1
ATOM 645 N N . PRO A 1 83 ? -19.938 9.807 -11.520 1.00 50.94 83 PRO A N 1
ATOM 646 C CA . PRO A 1 83 ? -20.394 10.141 -10.185 1.00 50.94 83 PRO A CA 1
ATOM 647 C C . PRO A 1 83 ? -20.126 8.946 -9.250 1.00 50.94 83 PRO A C 1
ATOM 649 O O . PRO A 1 83 ? -20.489 7.809 -9.543 1.00 50.94 83 PRO A O 1
ATOM 652 N N . PHE A 1 84 ? -19.526 9.237 -8.094 1.00 57.03 84 PHE A N 1
AT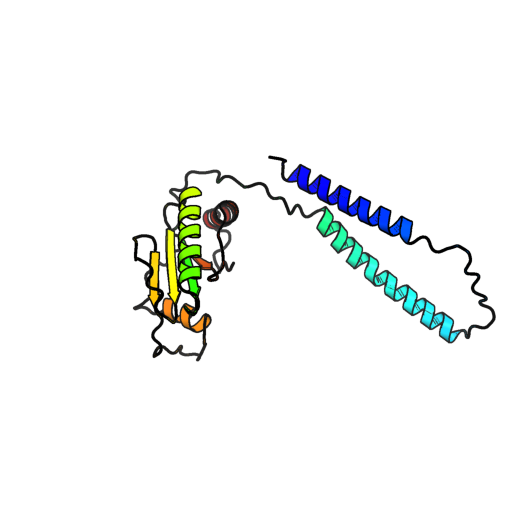OM 653 C CA . PHE A 1 84 ? -19.215 8.303 -7.005 1.00 57.03 84 PHE A CA 1
ATOM 654 C C . PHE A 1 84 ? -20.381 7.605 -6.239 1.00 57.03 84 PHE A C 1
ATOM 656 O O . PHE A 1 84 ? -20.064 6.762 -5.398 1.00 57.03 84 PHE A O 1
ATOM 663 N N . PRO A 1 85 ? -21.697 7.881 -6.432 1.00 52.62 85 PRO A N 1
ATOM 664 C CA . PRO A 1 85 ? -22.757 7.300 -5.594 1.00 52.62 85 PRO A CA 1
ATOM 665 C C . PRO A 1 85 ? -22.910 5.777 -5.637 1.00 52.62 85 PRO A C 1
ATO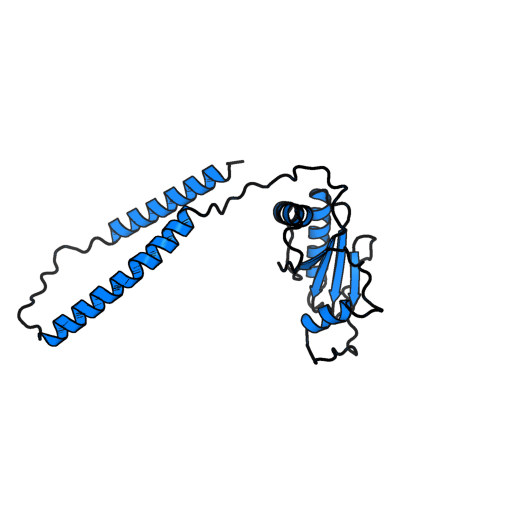M 667 O O . PRO A 1 85 ? -23.543 5.235 -4.743 1.00 52.62 85 PRO A O 1
ATOM 670 N N . LEU A 1 86 ? -22.390 5.096 -6.664 1.00 59.44 86 LEU A N 1
ATOM 671 C CA . LEU A 1 86 ? -22.534 3.641 -6.816 1.00 59.44 86 LEU A CA 1
ATOM 672 C C . LEU A 1 86 ? -21.386 2.828 -6.206 1.00 59.44 86 LEU A C 1
ATOM 674 O O . LEU A 1 86 ? -21.359 1.610 -6.377 1.00 59.44 86 LEU A O 1
ATOM 678 N N . ALA A 1 87 ? -20.409 3.461 -5.555 1.00 64.62 87 ALA A N 1
ATOM 679 C CA . ALA A 1 87 ? -19.328 2.677 -4.981 1.00 64.62 87 ALA A CA 1
ATOM 680 C C . ALA A 1 87 ? -19.713 1.987 -3.679 1.00 64.62 87 ALA A C 1
ATOM 682 O O . ALA A 1 87 ? -20.345 2.615 -2.825 1.00 64.62 87 ALA A O 1
ATOM 683 N N . PRO A 1 88 ? -19.250 0.739 -3.508 1.00 77.56 88 PRO A N 1
ATOM 684 C CA . PRO A 1 88 ? -19.400 0.024 -2.257 1.00 77.56 88 PRO A CA 1
ATOM 685 C C . PRO A 1 88 ? -18.605 0.718 -1.148 1.00 77.56 88 PRO A C 1
ATOM 687 O O . PRO A 1 88 ? -17.670 1.485 -1.409 1.00 77.56 88 PRO A O 1
ATOM 690 N N . PHE A 1 89 ? -18.978 0.437 0.095 1.00 86.62 89 PHE A N 1
ATOM 691 C CA . PHE A 1 89 ? -18.275 0.946 1.263 1.00 86.62 89 PHE A CA 1
ATOM 692 C C . PHE A 1 89 ? -16.848 0.374 1.327 1.00 86.62 89 PHE A C 1
ATOM 694 O O . PHE A 1 89 ? -16.640 -0.821 1.104 1.00 86.62 89 PHE A O 1
ATOM 701 N N . ILE A 1 90 ? -15.855 1.230 1.599 1.00 89.69 90 ILE A N 1
ATOM 702 C CA . ILE A 1 90 ? -14.437 0.840 1.680 1.00 89.69 90 ILE A CA 1
ATOM 703 C C . ILE A 1 90 ? -13.919 1.030 3.109 1.00 89.69 90 ILE A C 1
ATOM 705 O O . ILE A 1 90 ? -13.872 2.147 3.621 1.00 89.69 90 ILE A O 1
ATOM 709 N N . CYS A 1 91 ? -13.452 -0.048 3.729 1.00 92.56 91 CYS A N 1
ATOM 710 C CA . CYS A 1 91 ? -12.747 -0.032 5.003 1.00 92.56 91 CYS A CA 1
ATOM 711 C C . CYS A 1 91 ? -11.231 -0.099 4.769 1.00 92.56 91 CYS A C 1
ATOM 713 O O . CYS A 1 91 ? -10.692 -1.132 4.365 1.00 92.56 91 CYS A O 1
ATOM 715 N N . PHE A 1 92 ? -10.521 0.987 5.064 1.00 94.12 92 PHE A N 1
ATOM 716 C CA . PHE A 1 92 ? -9.061 1.004 5.104 1.00 94.12 92 PHE A CA 1
ATOM 717 C C . PHE A 1 92 ? -8.584 0.478 6.457 1.00 94.12 92 PHE A C 1
ATOM 719 O O . PHE A 1 92 ? -8.679 1.167 7.471 1.00 94.12 92 PHE A O 1
ATOM 726 N N . ARG A 1 93 ? -8.076 -0.753 6.485 1.00 95.19 93 ARG A N 1
ATOM 727 C CA . ARG A 1 93 ? -7.595 -1.398 7.706 1.00 95.19 93 ARG A CA 1
ATOM 728 C C . ARG A 1 93 ? -6.090 -1.215 7.851 1.00 95.19 93 ARG A C 1
ATOM 730 O O . ARG A 1 93 ? -5.325 -1.801 7.087 1.00 95.19 93 ARG A O 1
ATOM 737 N N . VAL A 1 94 ? -5.679 -0.440 8.848 1.00 95.00 94 VAL A N 1
ATOM 738 C CA . VAL A 1 94 ? -4.270 -0.193 9.181 1.00 95.00 94 VAL A CA 1
ATOM 739 C C . VAL A 1 94 ? -3.884 -1.110 10.333 1.00 95.00 94 VAL A C 1
ATOM 741 O O . VAL A 1 94 ? -4.495 -1.033 11.395 1.00 95.00 94 VAL A O 1
ATOM 744 N N . VAL A 1 95 ? -2.893 -1.984 10.141 1.00 93.69 95 VAL A N 1
ATOM 745 C CA . VAL A 1 95 ? -2.451 -2.921 11.189 1.00 93.69 95 VAL A CA 1
ATOM 746 C C . VAL A 1 95 ? -1.098 -2.498 11.736 1.00 93.69 95 VAL A C 1
ATOM 748 O O . VAL A 1 95 ? -0.114 -2.470 11.005 1.00 93.69 95 VAL A O 1
ATOM 751 N N . THR A 1 96 ? -1.039 -2.243 13.039 1.00 94.12 96 THR A N 1
ATOM 752 C CA . THR A 1 96 ? 0.144 -1.722 13.730 1.00 94.12 96 THR A CA 1
ATOM 753 C C . THR A 1 96 ? 0.384 -2.461 15.047 1.00 94.12 96 THR A C 1
ATOM 755 O O . THR A 1 96 ? -0.529 -3.027 15.643 1.00 94.12 96 THR A O 1
ATOM 758 N N . ARG A 1 97 ? 1.628 -2.463 15.535 1.00 91.25 97 ARG A N 1
ATOM 759 C CA . ARG A 1 97 ? 1.921 -2.869 16.925 1.00 91.25 97 ARG A CA 1
ATOM 760 C C . ARG A 1 97 ? 1.633 -1.753 17.936 1.00 91.25 97 ARG A C 1
ATOM 762 O O . ARG A 1 97 ? 1.591 -2.014 19.136 1.00 91.25 97 ARG A O 1
ATOM 769 N N . GLY A 1 98 ? 1.466 -0.517 17.463 1.00 89.06 98 GLY A N 1
ATOM 770 C CA . GLY A 1 98 ? 1.282 0.670 18.294 1.00 89.06 98 GLY A CA 1
ATOM 771 C C . GLY A 1 98 ? 2.570 1.176 18.950 1.00 89.06 98 GLY A C 1
ATOM 772 O O . GLY A 1 98 ? 2.505 1.877 19.956 1.00 89.06 98 GLY A O 1
ATOM 773 N N . ASP A 1 99 ? 3.745 0.828 18.412 1.00 91.38 99 ASP A N 1
ATOM 774 C CA . ASP A 1 99 ? 5.038 1.305 18.929 1.00 91.38 99 ASP A CA 1
ATOM 775 C C . ASP A 1 99 ? 5.287 2.789 18.592 1.00 91.38 99 ASP A C 1
ATOM 777 O O . ASP A 1 99 ? 5.937 3.501 19.358 1.00 91.38 99 ASP A O 1
ATOM 781 N N . PHE A 1 100 ? 4.708 3.277 17.489 1.00 93.81 100 PHE A N 1
ATOM 782 C CA . PHE A 1 100 ? 4.844 4.657 17.011 1.00 93.81 100 PHE A CA 1
ATOM 783 C C . PHE A 1 100 ? 3.472 5.346 16.868 1.00 93.81 100 PHE A C 1
ATOM 785 O O . PHE A 1 100 ? 3.028 5.629 15.754 1.00 93.81 100 PHE A O 1
ATOM 792 N N . PRO A 1 101 ? 2.777 5.663 17.978 1.00 93.25 101 PRO A N 1
ATOM 793 C CA . PRO A 1 101 ? 1.402 6.170 17.939 1.00 93.25 101 PRO A CA 1
ATOM 794 C C . PRO A 1 101 ? 1.260 7.490 17.165 1.00 93.25 101 PRO A C 1
ATOM 796 O O . PRO A 1 101 ? 0.308 7.667 16.409 1.00 93.25 101 PRO A O 1
ATOM 799 N N . GLN A 1 102 ? 2.232 8.400 17.290 1.00 93.69 102 GLN A N 1
ATOM 800 C CA . GLN A 1 102 ? 2.222 9.675 16.563 1.00 93.69 102 GLN A CA 1
ATOM 801 C C . GLN A 1 102 ? 2.365 9.491 15.047 1.00 93.69 102 GLN A C 1
ATOM 803 O O . GLN A 1 102 ? 1.743 10.228 14.285 1.00 93.69 102 GLN A O 1
ATOM 808 N N . LEU A 1 103 ? 3.160 8.508 14.605 1.00 94.06 103 LEU A N 1
ATOM 809 C CA . LEU A 1 103 ? 3.305 8.189 13.184 1.00 94.06 103 LEU A CA 1
ATOM 810 C C . LEU A 1 103 ? 1.956 7.745 12.619 1.00 94.06 103 LEU A C 1
ATOM 812 O O . LEU A 1 103 ? 1.481 8.333 11.653 1.00 94.06 103 LEU A O 1
ATOM 816 N N . VAL A 1 104 ? 1.308 6.783 13.282 1.00 94.69 104 VAL A N 1
ATOM 817 C CA . VAL A 1 104 ? 0.001 6.259 12.868 1.00 94.69 104 VAL A CA 1
ATOM 818 C C . VAL A 1 104 ? -1.043 7.374 12.819 1.00 94.69 104 VAL A C 1
ATOM 820 O O . VAL A 1 104 ? -1.737 7.515 11.816 1.00 94.69 104 VAL A O 1
ATOM 823 N N . GLN A 1 105 ? -1.125 8.214 13.856 1.00 93.88 105 GLN A N 1
ATOM 824 C CA . GLN A 1 105 ? -2.061 9.342 13.895 1.00 93.88 105 GLN A CA 1
ATOM 825 C C . GLN A 1 105 ? -1.852 10.312 12.724 1.00 93.88 105 GLN A C 1
ATOM 827 O O . GLN A 1 105 ? -2.813 10.687 12.049 1.00 93.88 105 GLN A O 1
ATOM 832 N N . ASN A 1 106 ? -0.601 10.692 12.449 1.00 94.75 106 ASN A N 1
ATOM 833 C CA . ASN A 1 106 ? -0.271 11.605 11.356 1.00 94.75 106 ASN A CA 1
ATOM 834 C C . ASN A 1 106 ? -0.566 10.985 9.982 1.00 94.75 106 ASN A C 1
ATOM 836 O O . ASN A 1 106 ? -1.136 11.655 9.118 1.00 94.75 106 ASN A O 1
ATOM 840 N N . THR A 1 107 ? -0.221 9.710 9.785 1.00 94.62 107 THR A N 1
ATOM 841 C CA . THR A 1 107 ? -0.483 8.971 8.541 1.00 94.62 107 THR A CA 1
ATOM 842 C C . THR A 1 107 ? -1.983 8.825 8.293 1.00 94.62 107 THR A C 1
ATOM 844 O O . THR A 1 107 ? -2.461 9.164 7.212 1.00 94.62 107 THR A O 1
ATOM 847 N N . VAL A 1 108 ? -2.752 8.397 9.299 1.00 94.06 108 VAL A N 1
ATOM 848 C CA . VAL A 1 108 ? -4.213 8.247 9.201 1.00 94.06 108 VAL A CA 1
ATOM 849 C C . VAL A 1 108 ? -4.880 9.590 8.926 1.00 94.06 108 VAL A C 1
ATOM 851 O O . VAL A 1 108 ? -5.715 9.671 8.029 1.00 94.06 108 VAL A O 1
ATOM 854 N N . LYS A 1 109 ? -4.482 10.661 9.626 1.00 94.31 109 LYS A N 1
ATOM 855 C CA . LYS A 1 109 ? -5.008 12.011 9.385 1.00 94.31 109 LYS A CA 1
ATOM 856 C C . LYS A 1 109 ? -4.777 12.451 7.938 1.00 94.31 109 LYS A C 1
ATOM 858 O O . LYS A 1 109 ? -5.716 12.867 7.263 1.00 94.31 109 LYS A O 1
ATOM 863 N N . ARG A 1 110 ? -3.547 12.301 7.440 1.00 94.50 110 ARG A N 1
ATOM 864 C CA . ARG A 1 110 ? -3.190 12.642 6.056 1.00 94.50 110 ARG A CA 1
ATOM 865 C C . ARG A 1 110 ? -3.976 11.815 5.038 1.00 94.50 110 ARG A C 1
ATOM 867 O O . ARG A 1 110 ? -4.430 12.344 4.024 1.00 94.50 110 ARG A O 1
ATOM 874 N N . ASN A 1 111 ? -4.143 10.523 5.297 1.00 94.88 111 ASN A N 1
ATOM 875 C CA . ASN A 1 111 ? -4.885 9.626 4.417 1.00 94.88 111 ASN A CA 1
ATOM 876 C C . ASN A 1 111 ? -6.379 9.959 4.396 1.00 94.88 111 ASN A C 1
ATOM 878 O O . ASN A 1 111 ? -6.981 9.956 3.326 1.00 94.88 111 ASN A O 1
ATOM 882 N N . LEU A 1 112 ? -6.961 10.312 5.543 1.00 92.94 112 LEU A N 1
ATOM 883 C CA . LEU A 1 112 ? -8.343 10.771 5.644 1.00 92.94 112 LEU A CA 1
ATOM 884 C C . LEU A 1 112 ? -8.562 12.047 4.821 1.00 92.94 112 LEU A C 1
ATOM 886 O O . LEU A 1 112 ? -9.466 12.086 3.988 1.00 92.94 112 LEU A O 1
ATOM 890 N N . GLU A 1 113 ? -7.695 13.050 4.978 1.00 93.12 113 GLU A N 1
ATOM 891 C CA . GLU A 1 113 ? -7.725 14.286 4.181 1.00 93.12 113 GLU A CA 1
ATOM 892 C C . GLU A 1 113 ? -7.580 14.000 2.675 1.00 93.12 113 GLU A C 1
ATOM 894 O O . GLU A 1 113 ? -8.290 14.589 1.857 1.00 93.12 113 GLU A O 1
ATOM 899 N N . THR A 1 114 ? -6.720 13.047 2.300 1.00 91.38 114 THR A N 1
ATOM 900 C CA . THR A 1 114 ? -6.523 12.630 0.901 1.00 91.38 114 THR A CA 1
ATOM 901 C C . THR A 1 114 ? -7.770 11.942 0.335 1.00 91.38 114 THR A C 1
ATOM 903 O O . THR A 1 114 ? -8.174 12.236 -0.788 1.00 91.38 114 THR A O 1
ATOM 906 N N . CYS A 1 115 ? -8.426 11.068 1.104 1.00 89.69 115 CYS A N 1
ATOM 907 C CA . CYS A 1 115 ? -9.673 10.407 0.705 1.00 89.69 115 CYS A CA 1
ATOM 908 C C . CYS A 1 115 ? -10.818 11.402 0.494 1.00 89.69 115 CYS A C 1
ATOM 910 O O . CYS A 1 115 ? -11.530 11.315 -0.510 1.00 89.69 115 CYS A O 1
ATOM 912 N N . LEU A 1 116 ? -10.959 12.374 1.398 1.00 88.75 116 LEU A N 1
ATOM 913 C CA . LEU A 1 116 ? -11.936 13.454 1.261 1.00 88.75 116 LEU A CA 1
ATOM 914 C C . LEU A 1 116 ? -11.642 14.327 0.033 1.00 88.75 116 LEU A C 1
ATOM 916 O O . LEU A 1 116 ? -12.553 14.608 -0.745 1.00 88.75 116 LEU A O 1
ATOM 920 N N . SER A 1 117 ? -10.376 14.698 -0.179 1.00 87.75 117 SER A N 1
ATOM 921 C CA . SER A 1 117 ? -9.947 15.514 -1.328 1.00 87.75 117 SER A CA 1
ATOM 922 C C . SER A 1 117 ? -10.156 14.794 -2.663 1.00 87.75 117 SER A C 1
ATOM 924 O O . SER A 1 117 ? -10.568 15.411 -3.643 1.00 87.75 117 SER A O 1
ATOM 926 N N . ALA A 1 118 ? -9.982 13.468 -2.687 1.00 83.69 118 ALA A N 1
ATOM 927 C CA . ALA A 1 118 ? -10.276 12.627 -3.847 1.00 83.69 118 ALA A CA 1
ATOM 928 C C . ALA A 1 118 ? -11.787 12.448 -4.121 1.00 83.69 118 ALA A C 1
ATOM 930 O O . ALA A 1 118 ? -12.156 11.875 -5.147 1.00 83.69 118 ALA A O 1
ATOM 931 N N . GLY A 1 119 ? -12.669 12.920 -3.230 1.00 82.69 119 GLY A N 1
ATOM 932 C CA . GLY A 1 119 ? -14.125 12.836 -3.381 1.00 82.69 119 GLY A CA 1
ATOM 933 C C . GLY A 1 119 ? -14.746 11.512 -2.921 1.00 82.69 119 GLY A C 1
ATOM 934 O O . GLY A 1 119 ? -15.899 11.229 -3.264 1.00 82.69 119 GLY A O 1
ATOM 935 N N . LEU A 1 120 ? -14.018 10.701 -2.145 1.00 84.44 120 LEU A N 1
ATOM 936 C CA . LEU A 1 120 ? -14.538 9.454 -1.588 1.00 84.44 120 LEU A CA 1
ATOM 937 C C . LEU A 1 120 ? -15.554 9.763 -0.477 1.00 84.44 120 LEU A C 1
ATOM 939 O O . LEU A 1 120 ? -15.255 10.505 0.455 1.00 84.44 120 LEU A O 1
ATOM 943 N N . LYS A 1 121 ? -16.767 9.204 -0.576 1.00 82.62 121 LYS A N 1
ATOM 944 C CA . LYS A 1 121 ? -17.870 9.488 0.366 1.00 82.62 121 LYS A CA 1
ATOM 945 C C . LYS A 1 121 ? -18.146 8.356 1.356 1.00 82.62 121 LYS A C 1
ATOM 947 O O . LYS A 1 121 ? -18.426 8.629 2.517 1.00 82.62 121 LYS A O 1
ATOM 952 N N . SER A 1 122 ? -18.043 7.108 0.904 1.00 87.12 122 SER A N 1
ATOM 953 C CA . SER A 1 122 ? -18.413 5.916 1.676 1.00 87.12 122 SER A CA 1
ATOM 954 C C . SER A 1 122 ? -17.164 5.139 2.088 1.00 87.12 122 SER A C 1
ATOM 956 O O . SER A 1 122 ? -16.775 4.182 1.419 1.00 87.12 122 SER A O 1
ATOM 958 N N . PHE A 1 123 ? -16.493 5.589 3.151 1.00 91.38 123 PHE A N 1
ATOM 959 C CA . PHE A 1 123 ? -15.298 4.921 3.666 1.00 91.38 123 PHE A CA 1
ATOM 960 C C . PHE A 1 123 ? -15.120 5.083 5.177 1.00 91.38 123 PHE A C 1
ATOM 962 O O . PHE A 1 123 ? -15.628 6.035 5.772 1.00 91.38 123 PHE A O 1
ATOM 969 N N . CYS A 1 124 ? -14.329 4.192 5.772 1.00 93.62 124 CYS A N 1
ATOM 970 C CA . CYS A 1 124 ? -13.786 4.348 7.118 1.00 93.62 124 CYS A CA 1
ATOM 971 C C . CYS A 1 124 ? -12.335 3.856 7.206 1.00 93.62 124 CYS A C 1
ATOM 973 O O . CYS A 1 124 ? -11.842 3.149 6.326 1.00 93.62 124 CYS A O 1
ATOM 975 N N . PHE A 1 125 ? -11.657 4.241 8.283 1.00 95.00 125 PHE A N 1
ATOM 976 C CA . PHE A 1 125 ? -10.366 3.727 8.711 1.00 95.00 125 PHE A CA 1
ATOM 977 C C . PHE A 1 125 ? -10.551 2.888 9.976 1.00 95.00 125 PHE A C 1
ATOM 979 O O . PHE A 1 125 ? -11.093 3.376 10.966 1.00 95.00 125 PHE A O 1
ATOM 986 N N . ASP A 1 126 ? -10.075 1.648 9.945 1.00 94.94 126 ASP A N 1
ATOM 987 C CA . ASP A 1 126 ? -10.042 0.725 11.082 1.00 94.94 126 ASP A CA 1
ATOM 988 C C . ASP A 1 126 ? -8.582 0.495 11.478 1.00 94.94 126 ASP A C 1
ATOM 990 O O . ASP A 1 126 ? -7.825 -0.171 10.766 1.00 94.94 126 ASP A O 1
ATOM 994 N N . ILE A 1 127 ? -8.160 1.112 12.579 1.00 95.44 127 ILE A N 1
ATOM 995 C CA . ILE A 1 127 ? -6.798 1.013 13.099 1.00 95.44 127 ILE A CA 1
ATOM 996 C C . ILE A 1 127 ? -6.757 -0.140 14.084 1.00 95.44 127 ILE A C 1
ATOM 998 O O . ILE A 1 127 ? -7.271 -0.041 15.195 1.00 95.44 127 ILE A O 1
ATOM 1002 N N . VAL A 1 128 ? -6.113 -1.225 13.681 1.00 95.06 128 VAL A N 1
ATOM 1003 C CA . VAL A 1 128 ? -5.985 -2.440 14.474 1.00 95.06 128 VAL A CA 1
ATOM 1004 C C . VAL A 1 128 ? -4.617 -2.442 15.132 1.00 95.06 128 VAL A C 1
ATOM 1006 O O . VAL A 1 128 ? -3.596 -2.476 14.443 1.00 95.06 128 VAL A O 1
ATOM 1009 N N . THR A 1 129 ? -4.594 -2.400 16.459 1.00 95.19 129 THR A N 1
ATOM 1010 C CA . THR A 1 129 ? -3.361 -2.194 17.222 1.00 95.19 129 THR A CA 1
ATOM 1011 C C . THR A 1 129 ? -3.240 -3.130 18.416 1.00 95.19 129 THR A C 1
ATOM 1013 O O . THR A 1 129 ? -4.225 -3.438 19.079 1.00 95.19 129 THR A O 1
ATOM 1016 N N . ASP A 1 130 ? -2.024 -3.573 18.733 1.00 93.19 130 ASP A N 1
ATOM 1017 C CA . ASP A 1 130 ? -1.754 -4.315 19.973 1.00 93.19 130 ASP A CA 1
ATOM 1018 C C . ASP A 1 130 ? -1.712 -3.390 21.206 1.00 93.19 130 ASP A C 1
ATOM 1020 O O . ASP A 1 130 ? -1.993 -3.820 22.326 1.00 93.19 130 ASP A O 1
ATOM 1024 N N . LYS A 1 131 ? -1.354 -2.115 21.008 1.00 92.56 131 LYS A N 1
ATOM 1025 C CA . LYS A 1 131 ? -1.241 -1.094 22.061 1.00 92.56 131 LYS A CA 1
ATOM 1026 C C . LYS A 1 131 ? -2.146 0.085 21.760 1.00 92.56 131 LYS A C 1
ATOM 1028 O O . LYS A 1 131 ? -2.265 0.498 20.615 1.00 92.56 131 LYS A O 1
ATOM 1033 N N . LEU A 1 132 ? -2.731 0.663 22.795 1.00 91.31 132 LEU A N 1
ATOM 1034 C CA . LEU A 1 132 ? -3.654 1.779 22.650 1.00 91.31 132 LEU A CA 1
ATOM 1035 C C . LEU A 1 132 ? -2.911 3.040 22.153 1.00 91.31 132 LEU A C 1
ATOM 1037 O O . LEU A 1 132 ? -1.937 3.477 22.765 1.00 91.31 132 LEU A O 1
ATOM 1041 N N . ILE A 1 133 ? -3.363 3.595 21.027 1.00 90.25 133 ILE A N 1
ATOM 1042 C CA . ILE A 1 133 ? -2.807 4.761 20.321 1.00 90.25 133 ILE A CA 1
ATOM 1043 C C . ILE A 1 133 ? -3.561 6.046 20.702 1.00 90.25 133 ILE A C 1
ATOM 1045 O O . ILE A 1 133 ? -2.998 7.133 20.564 1.00 90.25 133 ILE A O 1
ATOM 1049 N N . ASN A 1 134 ? -4.787 5.937 21.236 1.00 88.88 134 ASN A N 1
ATOM 1050 C CA . ASN A 1 134 ? -5.666 7.053 21.618 1.00 88.88 134 ASN A CA 1
ATOM 1051 C C . ASN A 1 134 ? -6.038 7.933 20.417 1.00 88.88 134 ASN A C 1
ATOM 1053 O O . ASN A 1 134 ? -5.903 9.159 20.453 1.00 88.88 134 ASN A O 1
ATOM 1057 N N . ILE A 1 135 ? -6.493 7.312 19.330 1.00 85.19 135 ILE A N 1
ATOM 1058 C CA . ILE A 1 135 ? -7.008 8.067 18.185 1.00 85.19 135 ILE A CA 1
ATOM 1059 C C . ILE A 1 135 ? -8.399 8.586 18.548 1.00 85.19 135 ILE A C 1
ATOM 1061 O O . ILE A 1 135 ? -9.231 7.831 19.041 1.00 85.19 135 ILE A O 1
ATOM 1065 N N . THR A 1 136 ? -8.677 9.872 18.309 1.00 82.06 136 THR A N 1
ATOM 1066 C CA . THR A 1 136 ? -10.016 10.426 18.548 1.00 82.06 136 THR A CA 1
ATOM 1067 C C . THR A 1 136 ? -11.021 9.739 17.616 1.00 82.06 136 THR A C 1
ATOM 1069 O O . THR A 1 136 ? -10.919 9.917 16.397 1.00 82.06 136 THR A O 1
ATOM 1072 N N . PRO A 1 137 ? -11.980 8.959 18.147 1.00 78.19 137 PRO A N 1
ATOM 1073 C CA . PRO A 1 137 ? -12.936 8.259 17.310 1.00 78.19 137 PRO A CA 1
ATOM 1074 C C . PRO A 1 137 ? -13.828 9.273 16.596 1.00 78.19 137 PRO A C 1
ATOM 1076 O O . PRO A 1 137 ? -14.298 10.253 17.177 1.00 78.19 137 PRO A O 1
ATOM 1079 N N . SER A 1 138 ? -14.055 9.030 15.312 1.0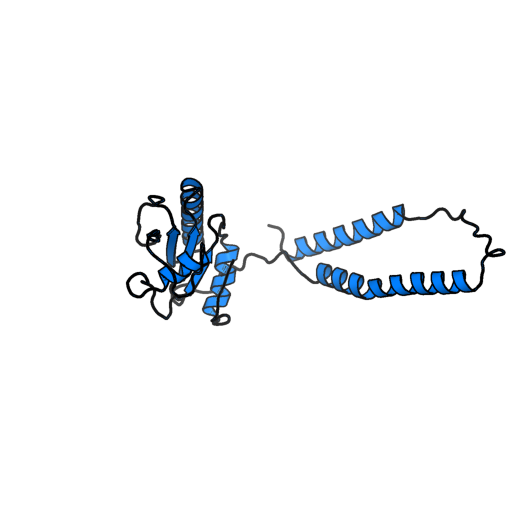0 82.81 138 SER A N 1
ATOM 1080 C CA . SER A 1 138 ? -14.972 9.804 14.476 1.00 82.81 138 SER A CA 1
ATOM 1081 C C . SER A 1 138 ? -15.808 8.836 13.645 1.00 82.81 138 SER A C 1
ATOM 1083 O O . SER A 1 138 ? -15.477 7.656 13.559 1.00 82.81 138 SER A O 1
ATOM 1085 N N . GLY A 1 139 ? -16.867 9.306 12.980 1.00 81.31 139 GLY A N 1
ATOM 1086 C CA . GLY A 1 139 ? -17.678 8.436 12.114 1.00 81.31 139 GLY A CA 1
ATOM 1087 C C . GLY A 1 139 ? -16.884 7.733 10.999 1.00 81.31 139 GLY A C 1
ATOM 1088 O O . GLY A 1 139 ? -17.355 6.748 10.445 1.00 81.31 139 GLY A O 1
ATOM 1089 N N . GLN A 1 140 ? -15.675 8.213 10.686 1.00 89.19 140 GLN A N 1
ATOM 1090 C CA . GLN A 1 140 ? -14.797 7.664 9.650 1.00 89.19 140 GLN A CA 1
ATOM 1091 C C . GLN A 1 140 ? -13.546 6.979 10.209 1.00 89.19 140 GLN A C 1
ATOM 1093 O O . GLN A 1 140 ? -12.758 6.470 9.420 1.00 89.19 140 GLN A O 1
ATOM 1098 N N . VAL A 1 141 ? -13.320 6.976 11.527 1.00 93.94 141 VAL A N 1
ATOM 1099 C CA . VAL A 1 141 ? -12.099 6.430 12.138 1.00 93.94 141 VAL A CA 1
ATOM 1100 C C . VAL A 1 141 ? -12.445 5.654 13.399 1.00 93.94 141 VAL A C 1
ATOM 1102 O O . VAL A 1 141 ? -13.004 6.211 14.345 1.00 93.94 141 VAL A O 1
ATOM 1105 N N . ARG A 1 142 ? -12.053 4.383 13.423 1.00 92.88 142 ARG A N 1
ATOM 1106 C CA . ARG A 1 142 ? -12.219 3.459 14.540 1.00 92.88 142 ARG A CA 1
ATOM 1107 C C . ARG A 1 142 ? -10.864 2.899 14.954 1.00 92.88 142 ARG A C 1
ATOM 1109 O O . ARG A 1 142 ? -10.037 2.574 14.111 1.00 92.88 142 ARG A O 1
ATOM 1116 N N . GLU A 1 143 ? -10.665 2.762 16.257 1.00 94.00 143 GLU A N 1
ATOM 1117 C CA . GLU A 1 143 ? -9.514 2.081 16.843 1.00 94.00 143 GLU A CA 1
ATOM 1118 C C . GLU A 1 143 ? -9.972 0.743 17.441 1.00 94.00 143 GLU A C 1
ATOM 1120 O O . GLU A 1 143 ? -10.895 0.698 18.254 1.00 94.00 143 GLU A O 1
ATOM 1125 N N . THR A 1 144 ? -9.330 -0.347 17.030 1.00 93.81 144 THR A N 1
ATOM 1126 C CA . THR A 1 144 ? -9.591 -1.713 17.482 1.00 93.81 144 THR A CA 1
ATOM 1127 C C . THR A 1 144 ? -8.333 -2.244 18.168 1.00 93.81 144 THR A C 1
ATOM 1129 O O . THR A 1 144 ? -7.336 -2.563 17.519 1.00 93.81 144 THR A O 1
ATOM 1132 N N . VAL A 1 145 ? -8.366 -2.342 19.498 1.00 95.00 145 VAL A N 1
ATOM 1133 C CA . VAL A 1 145 ? -7.231 -2.846 20.284 1.00 95.00 145 VAL A CA 1
ATOM 1134 C C . VAL A 1 145 ? -7.333 -4.361 20.428 1.00 95.00 145 VAL A C 1
ATOM 1136 O O . VAL A 1 145 ? -8.355 -4.874 20.882 1.00 95.00 145 VAL A O 1
ATOM 1139 N N . VAL A 1 146 ? -6.274 -5.083 20.066 1.00 94.88 146 VAL A N 1
ATOM 1140 C CA . VAL A 1 146 ? -6.210 -6.544 20.156 1.00 94.88 146 VAL A CA 1
ATOM 1141 C C . VAL A 1 146 ? -5.779 -6.946 21.574 1.00 94.88 146 VAL A C 1
ATOM 1143 O O . VAL A 1 146 ? -4.620 -6.734 21.942 1.00 94.88 146 VAL A O 1
ATOM 1146 N N . PRO A 1 147 ? -6.648 -7.573 22.388 1.00 94.31 147 PRO A N 1
ATOM 1147 C CA . PRO A 1 147 ? -6.332 -7.899 23.776 1.00 94.31 147 PRO A CA 1
ATOM 1148 C C . PRO A 1 147 ? -5.156 -8.866 23.858 1.00 94.31 147 PRO A C 1
ATOM 1150 O O . PRO A 1 147 ? -5.158 -9.884 23.172 1.00 94.31 147 PRO A O 1
ATOM 1153 N N . SER A 1 148 ? -4.180 -8.626 24.733 1.00 91.94 148 SER A N 1
ATOM 1154 C CA . SER A 1 148 ? -3.007 -9.507 24.901 1.00 91.94 148 SER A CA 1
ATOM 1155 C C . SER A 1 148 ? -3.365 -10.965 25.238 1.00 91.94 148 SER A C 1
ATOM 1157 O O . SER A 1 148 ? -2.585 -11.875 24.961 1.00 91.94 148 SER A O 1
ATOM 1159 N N . THR A 1 149 ? -4.561 -11.196 25.785 1.00 93.50 149 THR A N 1
ATOM 1160 C CA . THR A 1 149 ? -5.130 -12.518 26.081 1.00 93.50 149 THR A CA 1
ATOM 1161 C C . THR A 1 149 ? -5.618 -13.271 24.843 1.00 93.50 149 THR A C 1
ATOM 1163 O O . THR A 1 149 ? -5.699 -14.499 24.877 1.00 93.50 149 THR A O 1
ATOM 1166 N N . TYR A 1 150 ? -5.917 -12.570 23.747 1.00 93.81 150 TYR A N 1
ATOM 1167 C CA . TYR A 1 150 ? -6.405 -13.181 22.517 1.00 93.81 150 TYR A CA 1
ATOM 1168 C C . TYR A 1 150 ? -5.319 -14.028 21.845 1.00 93.81 150 TYR A C 1
ATOM 1170 O O . TYR A 1 150 ? -4.207 -13.555 21.573 1.00 93.81 150 TYR A O 1
ATOM 1178 N N . LYS A 1 151 ? -5.672 -15.278 21.531 1.00 92.94 151 LYS A N 1
ATOM 1179 C CA . LYS A 1 151 ? -4.846 -16.230 20.786 1.00 92.94 151 LYS A CA 1
ATOM 1180 C C . LYS A 1 151 ? -5.665 -16.821 19.649 1.00 92.94 151 LYS A C 1
ATOM 1182 O O . LYS A 1 151 ? -6.792 -17.260 19.850 1.00 92.94 151 LYS A O 1
ATOM 1187 N N . THR A 1 152 ? -5.067 -16.865 18.466 1.00 93.44 152 THR A N 1
ATOM 1188 C CA . THR A 1 152 ? -5.676 -17.509 17.302 1.00 93.44 152 THR A CA 1
ATOM 1189 C C . THR A 1 152 ? -5.677 -19.030 17.472 1.00 93.44 152 THR A C 1
ATOM 1191 O O . THR A 1 152 ? -4.783 -19.593 18.108 1.00 93.44 152 THR A O 1
ATOM 1194 N N . LYS A 1 153 ? -6.647 -19.716 16.853 1.00 90.69 153 LYS A N 1
ATOM 1195 C CA . LYS A 1 153 ? -6.761 -21.190 16.889 1.00 90.69 153 LYS A CA 1
ATOM 1196 C C . LYS A 1 153 ? -5.507 -21.899 16.359 1.00 90.69 153 LYS A C 1
ATOM 1198 O O . LYS A 1 153 ? -5.167 -22.981 16.820 1.00 90.69 153 LYS A O 1
ATOM 1203 N N . THR A 1 154 ? -4.823 -21.282 15.397 1.00 90.56 154 THR A N 1
ATOM 1204 C CA . THR A 1 154 ? -3.624 -21.808 14.726 1.00 90.56 154 THR A CA 1
ATOM 1205 C C . THR A 1 154 ? -2.309 -21.321 15.340 1.00 90.56 154 THR A C 1
ATOM 1207 O O . THR A 1 154 ? -1.245 -21.751 14.905 1.00 90.56 154 THR A O 1
ATOM 1210 N N . GLY A 1 155 ? -2.347 -20.424 16.332 1.00 90.25 155 GLY A N 1
ATOM 1211 C CA . GLY A 1 155 ? -1.143 -19.871 16.962 1.00 90.25 155 GLY A CA 1
ATOM 1212 C C . GLY A 1 155 ? -0.400 -18.818 16.128 1.00 90.25 155 GLY A C 1
ATOM 1213 O O . GLY A 1 155 ? 0.742 -18.490 16.440 1.00 90.25 155 GLY A O 1
ATOM 1214 N N . VAL A 1 156 ? -1.030 -18.265 15.087 1.00 91.81 156 VAL A N 1
ATOM 1215 C CA . VAL A 1 156 ? -0.498 -17.134 14.309 1.00 91.81 156 VAL A CA 1
ATOM 1216 C C . VAL A 1 156 ? -0.249 -15.932 15.225 1.00 91.81 156 VAL A C 1
ATOM 1218 O O . VAL A 1 156 ? -1.073 -15.620 16.089 1.00 91.81 156 VAL A O 1
ATOM 1221 N N . LEU A 1 157 ? 0.880 -15.253 15.006 1.00 89.88 157 LEU A N 1
ATOM 1222 C CA . LEU A 1 157 ? 1.365 -14.114 15.789 1.00 89.88 157 LEU A CA 1
ATOM 1223 C C . LEU A 1 157 ? 1.323 -12.800 14.983 1.00 89.88 157 LEU A C 1
ATOM 1225 O O . LEU A 1 157 ? 1.134 -12.794 13.765 1.00 89.88 157 LEU A O 1
ATOM 1229 N N . TYR A 1 158 ? 1.547 -11.678 15.673 1.00 89.06 158 TYR A N 1
ATOM 1230 C CA . TYR A 1 158 ? 1.744 -10.343 15.083 1.00 89.06 158 TYR A CA 1
ATOM 1231 C C . TYR A 1 158 ? 0.593 -9.885 14.164 1.00 89.06 158 TYR A C 1
ATOM 1233 O O . TYR A 1 158 ? -0.571 -10.011 14.535 1.00 89.06 158 TYR A O 1
ATOM 1241 N N . LYS A 1 159 ? 0.897 -9.357 12.964 1.00 90.00 159 LYS A N 1
ATOM 1242 C CA . LYS A 1 159 ? -0.101 -8.840 12.012 1.00 90.00 159 LYS A CA 1
ATOM 1243 C C . LYS A 1 159 ? -1.177 -9.877 11.681 1.00 90.00 159 LYS A C 1
ATOM 1245 O O . LYS A 1 159 ? -2.353 -9.540 11.654 1.00 90.00 159 LYS A O 1
ATOM 1250 N N . GLY A 1 160 ? -0.801 -11.146 11.510 1.00 91.06 160 GLY A N 1
ATOM 1251 C CA . GLY A 1 160 ? -1.767 -12.216 11.248 1.00 91.06 160 GLY A CA 1
ATOM 1252 C C . GLY A 1 160 ? -2.731 -12.452 12.417 1.00 91.06 160 GLY A C 1
ATOM 1253 O O . GLY A 1 160 ? -3.913 -12.691 12.194 1.00 91.06 160 GLY A O 1
ATOM 1254 N N . ARG A 1 161 ? -2.262 -12.307 13.665 1.00 94.12 161 ARG A N 1
ATOM 1255 C CA . ARG A 1 161 ? -3.114 -12.361 14.865 1.00 94.12 161 ARG A CA 1
ATOM 1256 C C . ARG A 1 161 ? -4.105 -11.202 14.901 1.00 94.12 161 ARG A C 1
ATOM 1258 O O . ARG A 1 161 ? -5.278 -11.424 15.172 1.00 94.12 161 ARG A O 1
ATOM 1265 N N . ALA A 1 162 ? -3.631 -9.989 14.632 1.00 93.12 162 ALA A N 1
ATOM 1266 C CA . ALA A 1 162 ? -4.465 -8.793 14.610 1.00 93.12 162 ALA A CA 1
ATOM 1267 C C . ALA A 1 162 ? -5.539 -8.866 13.511 1.00 93.12 162 ALA A C 1
ATOM 1269 O O . ALA A 1 162 ? -6.707 -8.585 13.763 1.00 93.12 162 ALA A O 1
ATOM 1270 N N . LEU A 1 163 ? -5.162 -9.320 12.314 1.00 93.25 163 LEU A N 1
ATOM 1271 C CA . LEU A 1 163 ? -6.093 -9.521 11.204 1.00 93.25 163 LEU A CA 1
ATOM 1272 C C . LEU A 1 163 ? -7.147 -10.584 11.518 1.00 93.25 163 LEU A C 1
ATOM 1274 O O . LEU A 1 163 ? -8.322 -10.352 11.254 1.00 93.25 163 LEU A O 1
ATOM 1278 N N . GLN A 1 164 ? -6.745 -11.707 12.118 1.00 93.75 164 GLN A N 1
ATOM 1279 C CA . GLN A 1 164 ? -7.680 -12.753 12.530 1.00 93.75 164 GLN A CA 1
ATOM 1280 C C . GLN A 1 164 ? -8.649 -12.258 13.611 1.00 93.75 164 GLN A C 1
ATOM 1282 O O . GLN A 1 164 ? -9.836 -12.553 13.529 1.00 93.75 164 GLN A O 1
ATOM 1287 N N . TYR A 1 165 ? -8.171 -11.466 14.577 1.00 94.56 165 TYR A N 1
ATOM 1288 C CA . TYR A 1 165 ? -9.022 -10.886 15.620 1.00 94.56 165 TYR A CA 1
ATOM 1289 C C . TYR A 1 165 ? -10.155 -10.032 15.041 1.00 94.56 165 TYR A C 1
ATOM 1291 O O . TYR A 1 165 ? -11.272 -10.050 15.543 1.00 94.56 165 TYR A O 1
ATOM 1299 N N . CYS A 1 166 ? -9.891 -9.322 13.943 1.00 93.00 166 CYS A N 1
ATOM 1300 C CA . CYS A 1 166 ? -10.893 -8.491 13.278 1.00 93.00 166 CYS A CA 1
ATOM 1301 C C . CYS A 1 166 ? -11.992 -9.282 12.557 1.00 93.00 166 CYS A C 1
ATOM 1303 O O . CYS A 1 166 ? -12.938 -8.670 12.068 1.00 93.00 166 CYS A O 1
ATOM 1305 N N . LEU A 1 167 ? -11.833 -10.601 12.424 1.00 91.75 167 LEU A N 1
ATOM 1306 C CA . LEU A 1 167 ? -12.812 -11.501 11.817 1.00 91.75 167 LEU A CA 1
ATOM 1307 C C . LEU A 1 167 ? -13.666 -12.228 12.866 1.00 91.75 167 LEU A C 1
ATOM 1309 O O . LEU A 1 167 ? -14.575 -12.959 12.488 1.00 91.75 167 LEU A O 1
ATOM 1313 N N . GLU A 1 168 ? -13.374 -12.062 14.159 1.00 92.94 168 GLU A N 1
ATOM 1314 C CA . GLU A 1 168 ? -14.189 -12.636 15.233 1.00 92.94 168 GLU A CA 1
ATOM 1315 C C . GLU A 1 168 ? -15.569 -11.956 15.269 1.00 92.94 168 GLU A C 1
ATOM 1317 O O . GLU A 1 168 ? -15.669 -10.747 15.048 1.00 92.94 168 GLU A O 1
ATOM 1322 N N . GLU A 1 169 ? -16.625 -12.721 15.559 1.00 87.25 169 GLU A N 1
ATOM 1323 C CA . GLU A 1 169 ? -18.027 -12.272 15.450 1.00 87.25 169 GLU A CA 1
ATOM 1324 C C . GLU A 1 169 ? -18.331 -11.027 16.299 1.00 87.25 169 GLU A C 1
ATOM 1326 O O . GLU A 1 169 ? -19.011 -10.117 15.835 1.00 87.25 169 GLU A O 1
ATOM 1331 N N . ASP A 1 170 ? -17.758 -10.937 17.503 1.00 89.19 170 ASP A N 1
ATOM 1332 C CA . ASP A 1 170 ? -17.961 -9.803 18.418 1.00 89.19 170 ASP A CA 1
ATOM 1333 C C . ASP A 1 170 ? -17.146 -8.548 18.040 1.00 89.19 170 ASP A C 1
ATOM 1335 O O . ASP A 1 170 ? -17.321 -7.475 18.623 1.00 89.19 170 ASP A O 1
ATOM 1339 N N . VAL A 1 171 ? -16.206 -8.675 17.099 1.00 92.06 171 VAL A N 1
ATOM 1340 C CA . VAL A 1 171 ? -15.259 -7.612 16.726 1.00 92.06 171 VAL A CA 1
ATOM 1341 C C . VAL A 1 171 ? -15.568 -7.069 15.337 1.00 92.06 171 VAL A C 1
ATOM 1343 O O . VAL A 1 171 ? -15.497 -5.849 15.122 1.00 92.06 171 VAL A O 1
ATOM 1346 N N . ASN A 1 172 ? -15.893 -7.963 14.401 1.00 91.56 172 ASN A N 1
ATOM 1347 C CA . ASN A 1 172 ? -16.193 -7.618 13.024 1.00 91.56 172 ASN A CA 1
ATOM 1348 C C . ASN A 1 172 ? -17.473 -6.776 12.948 1.00 91.56 172 ASN A C 1
ATOM 1350 O O . ASN A 1 172 ? -18.525 -7.150 13.449 1.00 91.56 172 ASN A O 1
ATOM 1354 N N . PHE A 1 173 ? -17.371 -5.624 12.295 1.00 89.75 173 PHE A N 1
ATOM 1355 C CA . PHE A 1 173 ? -18.467 -4.670 12.120 1.00 89.75 173 PHE A CA 1
ATOM 1356 C C . PHE A 1 173 ? -18.769 -4.390 10.648 1.00 89.75 173 PHE A C 1
ATOM 1358 O O . PHE A 1 173 ? -19.557 -3.498 10.341 1.00 89.75 173 PHE A O 1
ATOM 1365 N N . LEU A 1 174 ? -18.068 -5.078 9.748 1.00 89.94 174 LEU A N 1
ATOM 1366 C CA . LEU A 1 174 ? -18.164 -4.869 8.315 1.00 89.94 174 LEU A CA 1
ATOM 1367 C C . LEU A 1 174 ? -19.243 -5.784 7.737 1.00 89.94 174 LEU A C 1
ATOM 1369 O O . LEU A 1 174 ? -19.341 -6.948 8.123 1.00 89.94 174 LEU A O 1
ATOM 1373 N N . GLU A 1 175 ? -20.021 -5.247 6.802 1.00 87.38 175 GLU A N 1
ATOM 1374 C CA . GLU A 1 175 ? -21.013 -6.003 6.037 1.00 87.38 175 GLU A CA 1
ATOM 1375 C C . GLU A 1 175 ? -20.331 -6.846 4.944 1.00 87.38 175 GLU A C 1
ATOM 1377 O O . GLU A 1 175 ? -19.212 -6.548 4.516 1.00 87.38 175 GLU A O 1
ATOM 1382 N N . ASP A 1 176 ? -21.007 -7.890 4.459 1.00 83.88 176 ASP A N 1
ATOM 1383 C CA . ASP A 1 176 ? -20.449 -8.854 3.493 1.00 83.88 176 ASP A CA 1
ATOM 1384 C C . ASP A 1 176 ? -20.065 -8.236 2.133 1.00 83.88 176 ASP A C 1
ATOM 1386 O O . ASP A 1 176 ? -19.261 -8.799 1.387 1.00 83.88 176 ASP A O 1
ATOM 1390 N N . ASP A 1 177 ? -20.634 -7.081 1.783 1.00 82.94 177 ASP A N 1
ATOM 1391 C CA . ASP A 1 177 ? -20.361 -6.346 0.545 1.00 82.94 177 ASP A CA 1
ATOM 1392 C C . ASP A 1 177 ? -19.272 -5.264 0.700 1.00 82.94 177 ASP A C 1
ATOM 1394 O O . ASP A 1 177 ? -18.905 -4.589 -0.273 1.00 82.94 177 ASP A O 1
ATOM 1398 N N . THR A 1 178 ? -18.724 -5.117 1.909 1.00 85.50 178 THR A N 1
ATOM 1399 C CA . THR A 1 178 ? -17.701 -4.124 2.223 1.00 85.50 178 THR A CA 1
ATOM 1400 C C . THR A 1 178 ? -16.333 -4.530 1.683 1.00 85.50 178 THR A C 1
ATOM 1402 O O . THR A 1 178 ? -15.854 -5.650 1.853 1.00 85.50 178 THR A O 1
ATOM 1405 N N . TRP A 1 179 ? -15.638 -3.566 1.083 1.00 86.69 179 TRP A N 1
ATOM 1406 C CA . TRP A 1 179 ? -14.283 -3.756 0.580 1.00 86.69 179 TRP A CA 1
ATOM 1407 C C . TRP A 1 179 ? -13.254 -3.429 1.648 1.00 86.69 179 TRP A C 1
ATOM 1409 O O . TRP A 1 179 ? -13.210 -2.308 2.146 1.00 86.69 179 TRP A O 1
ATOM 1419 N N . ILE A 1 180 ? -12.373 -4.381 1.952 1.00 89.94 180 ILE A N 1
ATOM 1420 C CA . ILE A 1 180 ? -11.280 -4.177 2.906 1.00 89.94 180 ILE A CA 1
ATOM 1421 C C . ILE A 1 180 ? -9.985 -3.918 2.144 1.00 89.94 180 ILE A C 1
ATOM 1423 O O . ILE A 1 180 ? -9.556 -4.723 1.316 1.00 89.94 180 ILE A O 1
ATOM 1427 N N . VAL A 1 181 ? -9.348 -2.791 2.446 1.00 90.31 181 VAL A N 1
ATOM 1428 C CA . VAL A 1 181 ? -8.027 -2.429 1.936 1.00 90.31 181 VAL A CA 1
ATOM 1429 C C . VAL A 1 181 ? -7.053 -2.451 3.102 1.00 90.31 181 VAL A C 1
ATOM 1431 O O . VAL A 1 181 ? -7.136 -1.606 3.991 1.00 90.31 181 VAL A O 1
ATOM 1434 N N . HIS A 1 182 ? -6.132 -3.411 3.105 1.00 91.31 182 HIS A N 1
ATOM 1435 C CA . HIS A 1 182 ? -5.091 -3.479 4.125 1.00 91.31 182 HIS A CA 1
ATOM 1436 C C . HIS A 1 182 ? -3.966 -2.502 3.790 1.00 91.31 182 HIS A C 1
ATOM 1438 O O . HIS A 1 182 ? -3.418 -2.540 2.688 1.00 91.31 182 HIS A O 1
ATOM 1444 N N . LEU A 1 183 ? -3.644 -1.638 4.747 1.00 92.56 183 LEU A N 1
ATOM 1445 C CA . LEU A 1 183 ? -2.564 -0.664 4.663 1.00 92.56 183 LEU A CA 1
ATOM 1446 C C . LEU A 1 183 ? -1.545 -0.940 5.765 1.00 92.56 183 LEU A C 1
ATOM 1448 O O . LEU A 1 183 ? -1.917 -1.312 6.884 1.00 92.56 183 LEU A O 1
ATOM 1452 N N . ASP A 1 184 ? -0.270 -0.721 5.454 1.00 91.44 184 ASP A N 1
ATOM 1453 C CA . ASP A 1 184 ? 0.754 -0.655 6.491 1.00 91.44 184 ASP A CA 1
ATOM 1454 C C . ASP A 1 184 ? 0.692 0.685 7.245 1.00 91.44 184 ASP A C 1
ATOM 1456 O O . ASP A 1 184 ? 0.134 1.666 6.743 1.00 91.44 184 ASP A O 1
ATOM 1460 N N . GLU A 1 185 ? 1.255 0.735 8.451 1.00 90.44 185 GLU A N 1
ATOM 1461 C CA . GLU A 1 185 ? 1.180 1.892 9.359 1.00 90.44 185 GLU A CA 1
ATOM 1462 C C . GLU A 1 185 ? 1.853 3.167 8.817 1.00 90.44 185 GLU A C 1
ATOM 1464 O O . GLU A 1 185 ? 1.484 4.291 9.170 1.00 90.44 185 GLU A O 1
ATOM 1469 N N . GLU A 1 186 ? 2.807 2.993 7.911 1.00 91.75 186 GLU A N 1
ATOM 1470 C CA . GLU A 1 186 ? 3.554 4.028 7.208 1.00 91.75 186 GLU A CA 1
ATOM 1471 C C . GLU A 1 186 ? 2.985 4.359 5.820 1.00 91.75 186 GLU A C 1
ATOM 1473 O O . GLU A 1 186 ? 3.459 5.286 5.157 1.00 91.75 186 GLU A O 1
ATOM 1478 N N . THR A 1 187 ? 1.974 3.617 5.353 1.00 92.69 187 THR A N 1
ATOM 1479 C CA . THR A 1 187 ? 1.467 3.764 3.986 1.00 92.69 187 THR A CA 1
ATOM 1480 C C . THR A 1 187 ? 0.666 5.054 3.838 1.00 92.69 187 THR A C 1
ATOM 1482 O O . THR A 1 187 ? -0.420 5.212 4.398 1.00 92.69 187 THR A O 1
ATOM 1485 N N . VAL A 1 188 ? 1.176 5.968 3.011 1.00 93.00 188 VAL A N 1
ATOM 1486 C CA . VAL A 1 188 ? 0.500 7.219 2.654 1.00 93.00 188 VAL A CA 1
ATOM 1487 C C . VAL A 1 188 ? -0.231 7.059 1.323 1.00 93.00 188 VAL A C 1
ATOM 1489 O O . VAL A 1 188 ? 0.368 6.738 0.296 1.00 93.00 188 VAL A O 1
ATOM 1492 N N . LEU A 1 189 ? -1.536 7.315 1.331 1.00 90.69 189 LEU A N 1
ATOM 1493 C CA . LEU A 1 189 ? -2.369 7.308 0.137 1.00 90.69 189 LEU A CA 1
ATOM 1494 C C . LEU A 1 189 ? -2.113 8.553 -0.714 1.00 90.69 189 LEU A C 1
ATOM 1496 O O . LEU A 1 189 ? -1.768 9.628 -0.226 1.00 90.69 189 LEU A O 1
ATOM 1500 N N . THR A 1 190 ? -2.327 8.404 -2.016 1.00 88.00 190 THR A N 1
ATOM 1501 C CA . THR A 1 190 ? -2.339 9.512 -2.972 1.00 88.00 190 THR A CA 1
ATOM 1502 C C . THR A 1 190 ? -3.681 9.511 -3.687 1.00 88.00 190 THR A C 1
ATOM 1504 O O . THR A 1 190 ? -4.305 8.462 -3.847 1.00 88.00 190 THR A O 1
ATOM 1507 N N . GLU A 1 191 ? -4.130 10.664 -4.176 1.00 85.50 191 GLU A N 1
ATOM 1508 C CA . GLU A 1 191 ? -5.368 10.733 -4.965 1.00 85.50 191 GLU A CA 1
ATOM 1509 C C . GLU A 1 191 ? -5.335 9.761 -6.154 1.00 85.50 191 GLU A C 1
ATOM 1511 O O . GLU A 1 191 ? -6.324 9.106 -6.476 1.00 85.50 191 GLU A O 1
ATOM 1516 N N . SER A 1 192 ? -4.164 9.595 -6.771 1.00 78.44 192 SER A N 1
ATOM 1517 C CA . SER A 1 192 ? -3.936 8.668 -7.878 1.00 78.44 192 SER A CA 1
ATOM 1518 C C . SER A 1 192 ? -4.126 7.205 -7.475 1.00 78.44 192 SER A C 1
ATOM 1520 O O . SER A 1 192 ? -4.728 6.445 -8.237 1.00 78.44 192 SER A O 1
ATOM 1522 N N . SER A 1 193 ? -3.647 6.797 -6.291 1.00 81.06 193 SER A N 1
ATOM 1523 C CA . SER A 1 193 ? -3.826 5.421 -5.808 1.00 81.06 193 SER A CA 1
ATOM 1524 C C . SER A 1 193 ? -5.290 5.132 -5.475 1.00 81.06 193 SER A C 1
ATOM 1526 O O . SER A 1 193 ? -5.786 4.054 -5.813 1.00 81.06 193 SER A O 1
ATOM 1528 N N . ILE A 1 194 ? -6.003 6.115 -4.919 1.00 82.81 194 ILE A N 1
ATOM 1529 C CA . ILE A 1 194 ? -7.444 6.032 -4.651 1.00 82.81 194 ILE A CA 1
ATOM 1530 C C . ILE A 1 194 ? -8.212 5.897 -5.967 1.00 82.81 194 ILE A C 1
ATOM 1532 O O . ILE A 1 194 ? -8.930 4.918 -6.161 1.00 82.81 194 ILE A O 1
ATOM 1536 N N . ASN A 1 195 ? -7.997 6.812 -6.915 1.00 76.81 195 ASN A N 1
ATOM 1537 C CA . ASN A 1 195 ? -8.686 6.816 -8.207 1.00 76.81 195 ASN A CA 1
ATOM 1538 C C . ASN A 1 195 ? -8.419 5.540 -9.020 1.00 76.81 195 ASN A C 1
ATOM 1540 O O . ASN A 1 195 ? -9.331 4.981 -9.637 1.00 76.81 195 ASN A O 1
ATOM 1544 N N . GLY A 1 196 ? -7.177 5.048 -8.999 1.00 71.88 196 GLY A N 1
ATOM 1545 C CA . GLY A 1 196 ? -6.785 3.814 -9.674 1.00 71.88 196 GLY A CA 1
ATOM 1546 C C . GLY A 1 196 ? -7.482 2.576 -9.106 1.00 71.88 196 GLY A C 1
ATOM 1547 O O . GLY A 1 196 ? -8.056 1.792 -9.865 1.00 71.88 196 GLY A O 1
ATOM 1548 N N . LYS A 1 197 ? -7.475 2.397 -7.777 1.00 69.25 197 LYS A N 1
ATOM 1549 C CA . LYS A 1 197 ? -8.129 1.243 -7.136 1.00 69.25 197 LYS A CA 1
ATOM 1550 C C . LYS A 1 197 ? -9.646 1.331 -7.214 1.00 69.25 197 LYS A C 1
ATOM 1552 O O . LYS A 1 197 ? -10.282 0.342 -7.563 1.00 69.25 197 LYS A O 1
ATOM 1557 N N . TYR A 1 198 ? -10.217 2.507 -6.981 1.00 71.75 198 TYR A N 1
ATOM 1558 C CA . TYR A 1 198 ? -11.655 2.743 -7.061 1.00 71.75 198 TYR A CA 1
ATOM 1559 C C . TYR A 1 198 ? -12.222 2.369 -8.437 1.00 71.75 198 TYR A C 1
ATOM 1561 O O . TYR A 1 198 ? -13.226 1.665 -8.538 1.00 71.75 198 TYR A O 1
ATOM 1569 N N . LYS A 1 199 ? -11.511 2.732 -9.513 1.00 66.38 199 LYS A N 1
ATOM 1570 C CA . LYS A 1 199 ? -11.848 2.319 -10.882 1.00 66.38 199 LYS A CA 1
ATOM 1571 C C . LYS A 1 199 ? -11.889 0.796 -11.047 1.00 66.38 199 LYS A C 1
ATOM 1573 O O . LYS A 1 199 ? -12.740 0.296 -11.777 1.00 66.38 199 LYS A O 1
ATOM 1578 N N . ASN A 1 200 ? -10.986 0.061 -10.401 1.00 65.19 200 ASN A N 1
ATOM 1579 C CA . ASN A 1 200 ? -10.950 -1.401 -10.477 1.00 65.19 200 ASN A CA 1
ATOM 1580 C C . ASN A 1 200 ? -12.036 -2.058 -9.613 1.00 65.19 200 ASN A C 1
ATOM 1582 O O . ASN A 1 200 ? -12.627 -3.046 -10.047 1.00 65.19 200 ASN A O 1
ATOM 1586 N N . ILE A 1 201 ? -12.327 -1.480 -8.442 1.00 66.56 201 ILE A N 1
ATOM 1587 C CA . ILE A 1 201 ? -13.389 -1.920 -7.527 1.00 66.56 201 ILE A CA 1
ATOM 1588 C C . ILE A 1 201 ? -14.762 -1.770 -8.197 1.00 66.56 201 ILE A C 1
ATOM 1590 O O . ILE A 1 201 ? -15.490 -2.752 -8.309 1.00 66.56 201 ILE A O 1
ATOM 1594 N N . ILE A 1 202 ? -15.078 -0.593 -8.758 1.00 61.28 202 ILE A N 1
ATOM 1595 C CA . ILE A 1 202 ? -16.334 -0.361 -9.501 1.00 61.28 202 ILE A CA 1
ATOM 1596 C C . ILE A 1 202 ? -16.482 -1.312 -10.691 1.00 61.28 202 ILE A C 1
ATOM 1598 O O . ILE A 1 202 ? -17.583 -1.750 -11.011 1.00 61.28 202 ILE A O 1
ATOM 1602 N N . ARG A 1 203 ? -15.379 -1.639 -11.370 1.00 57.25 203 ARG A N 1
ATOM 1603 C CA . ARG A 1 203 ? -15.400 -2.552 -12.520 1.00 57.25 203 ARG A CA 1
ATOM 1604 C C . ARG A 1 203 ? -15.559 -4.026 -12.127 1.00 57.25 203 ARG A C 1
ATOM 1606 O O . ARG A 1 203 ? -15.595 -4.862 -13.023 1.00 57.25 203 ARG A O 1
ATOM 1613 N N . GLY A 1 204 ? -15.637 -4.355 -10.832 1.00 54.53 204 GLY A N 1
ATOM 1614 C CA . GLY A 1 204 ? -15.835 -5.723 -10.339 1.00 54.53 204 GLY A CA 1
ATOM 1615 C C . GLY A 1 204 ? -14.666 -6.672 -10.626 1.00 54.53 204 GLY A C 1
ATOM 1616 O O . GLY A 1 204 ? -14.827 -7.886 -10.546 1.00 54.53 204 GLY A O 1
ATOM 1617 N N . LEU A 1 205 ? -13.490 -6.139 -10.973 1.00 48.88 205 LEU A N 1
ATOM 1618 C CA . LEU A 1 205 ? -12.376 -6.914 -11.535 1.00 48.88 205 LEU A CA 1
ATOM 1619 C C . LEU A 1 205 ? -11.485 -7.610 -10.488 1.00 48.88 205 LEU A C 1
ATOM 1621 O O . LEU A 1 205 ? -10.530 -8.277 -10.869 1.00 48.88 205 LEU A O 1
ATOM 1625 N N . SER A 1 206 ? -11.752 -7.481 -9.183 1.00 44.91 206 SER A N 1
ATOM 1626 C CA . SER A 1 206 ? -10.859 -8.019 -8.141 1.00 44.91 206 SER A CA 1
ATOM 1627 C C . SER A 1 206 ? -11.604 -8.394 -6.858 1.00 44.91 206 SER A C 1
ATOM 1629 O O . SER A 1 206 ? -11.496 -7.691 -5.867 1.00 44.91 206 SER A O 1
ATOM 1631 N N . ARG A 1 207 ? -12.351 -9.502 -6.832 1.00 44.12 207 ARG A N 1
ATOM 1632 C CA . ARG A 1 207 ? -13.076 -9.936 -5.617 1.00 44.12 207 ARG A CA 1
ATOM 1633 C C . ARG A 1 207 ? -12.196 -10.440 -4.464 1.00 44.12 207 ARG A C 1
ATOM 1635 O O . ARG A 1 207 ? -12.712 -10.604 -3.371 1.00 44.12 207 ARG A O 1
ATOM 1642 N N . ASN A 1 208 ? -10.897 -10.660 -4.669 1.00 36.12 208 ASN A N 1
ATOM 1643 C CA . ASN A 1 208 ? -10.057 -11.321 -3.670 1.00 36.12 208 ASN A CA 1
ATOM 1644 C C . ASN A 1 208 ? -8.786 -10.508 -3.399 1.00 36.12 208 ASN A C 1
ATOM 1646 O O . ASN A 1 208 ? -7.931 -10.414 -4.271 1.00 36.12 208 ASN A O 1
ATOM 1650 N N . PHE A 1 209 ? -8.699 -9.954 -2.186 1.00 38.22 209 PHE A N 1
ATOM 1651 C CA . PHE A 1 209 ? -7.504 -9.409 -1.528 1.00 38.22 209 PHE A CA 1
ATOM 1652 C C . PHE A 1 209 ? -6.668 -8.389 -2.315 1.00 38.22 209 PHE A C 1
ATOM 1654 O O . PHE A 1 209 ? -5.854 -8.724 -3.172 1.00 38.22 209 PHE A O 1
ATOM 1661 N N . VAL A 1 210 ? -6.793 -7.118 -1.926 1.00 45.00 210 VAL A N 1
ATOM 1662 C CA . VAL A 1 210 ? -5.892 -6.052 -2.372 1.00 45.00 210 VAL A CA 1
ATOM 1663 C C . VAL A 1 210 ? -5.036 -5.602 -1.191 1.00 45.00 210 VAL A C 1
ATOM 1665 O O . VAL A 1 210 ? -5.471 -4.808 -0.360 1.00 45.00 210 VAL A O 1
ATOM 1668 N N . THR A 1 211 ? -3.815 -6.122 -1.130 1.00 39.88 211 THR A N 1
ATOM 1669 C CA . THR A 1 211 ? -2.729 -5.601 -0.292 1.00 39.88 211 THR A CA 1
ATOM 1670 C C . THR A 1 211 ? -2.040 -4.443 -1.019 1.00 39.88 211 THR A C 1
ATOM 1672 O O . THR A 1 211 ? -1.889 -4.482 -2.247 1.00 39.88 211 THR A O 1
ATOM 1675 N N . PHE A 1 212 ? -1.670 -3.403 -0.274 1.00 40.97 212 PHE A N 1
ATOM 1676 C CA . PHE A 1 212 ? -0.669 -2.420 -0.690 1.00 40.97 212 PHE A CA 1
ATOM 1677 C C . PHE A 1 212 ? 0.700 -2.811 -0.143 1.00 40.97 212 PHE A C 1
ATOM 1679 O O . PHE A 1 212 ? 0.728 -3.428 0.946 1.00 40.97 212 PHE A O 1
#

Radius of gyration: 27.44 Å; chains: 1; bounding box: 74×48×58 Å

Foldseek 3Di:
DDALVVVLVVVLVVVVVVVVVVVVVVPDPPPDDPPCPPDDPVVVVVVVVVVVVVVVCVVVVVVVSVCSSPDRPSDDQPLQPDDPPPFAAEEEEEFEQLPCLVLLQVQVVQQVVQCVVLVPDRYAYEYQYCDDSPHDDDPRYHYHHDDPPDADPVRDDGRVSSVVVCVDPVNPPDDPRYHYEYDYSNDHDHSSNVSVVRVCRVVVPDPDDDYD

pLDDT: mean 80.59, std 14.19, range [36.12, 95.44]

Organism: NCBI:txid50390